Protein AF-A0AAW2Z7L7-F1 (afdb_monomer)

pLDDT: mean 76.47, std 15.71, range [34.69, 92.69]

Structure (mmCIF, N/CA/C/O backbone):
data_AF-A0AAW2Z7L7-F1
#
_entry.id   AF-A0AAW2Z7L7-F1
#
loop_
_atom_site.group_PDB
_atom_site.id
_atom_site.type_symbol
_atom_site.label_atom_id
_atom_site.label_alt_id
_atom_site.label_comp_id
_atom_site.label_asym_id
_atom_site.label_entity_id
_atom_site.label_seq_id
_atom_site.pdbx_PDB_ins_code
_atom_site.Cartn_x
_atom_site.Cartn_y
_atom_site.Cartn_z
_atom_site.occupancy
_atom_site.B_iso_or_equiv
_atom_site.auth_seq_id
_atom_site.auth_comp_id
_atom_site.auth_asym_id
_atom_site.auth_atom_id
_atom_site.pdbx_PDB_model_num
ATOM 1 N N . MET A 1 1 ? -23.955 -43.058 15.378 1.00 46.81 1 MET A N 1
ATOM 2 C CA . MET A 1 1 ? -22.798 -43.193 14.473 1.00 46.81 1 MET A CA 1
ATOM 3 C C . MET A 1 1 ? -22.484 -41.770 14.054 1.00 46.81 1 MET A C 1
ATOM 5 O O . MET A 1 1 ? -23.149 -41.245 13.181 1.00 46.81 1 MET A O 1
ATOM 9 N N . THR A 1 2 ? -21.693 -41.079 14.873 1.00 46.47 2 THR A N 1
ATOM 10 C CA . THR A 1 2 ? -21.458 -39.632 14.771 1.00 46.47 2 THR A CA 1
ATOM 11 C C . THR A 1 2 ? -20.641 -39.342 13.519 1.00 46.47 2 THR A C 1
ATOM 13 O O . THR A 1 2 ? -19.623 -39.995 13.297 1.00 46.47 2 THR A O 1
ATOM 16 N N . ASP A 1 3 ? -21.134 -38.423 12.690 1.00 53.44 3 ASP A N 1
ATOM 17 C CA . ASP A 1 3 ? -20.577 -38.046 11.393 1.00 53.44 3 ASP A CA 1
ATOM 18 C C . ASP A 1 3 ? -19.140 -37.520 11.523 1.00 53.44 3 ASP A C 1
ATOM 20 O O . ASP A 1 3 ? -18.872 -36.343 11.738 1.00 53.44 3 ASP A O 1
ATOM 24 N N . ILE A 1 4 ? -18.176 -38.418 11.338 1.00 58.75 4 ILE A N 1
ATOM 25 C CA . ILE A 1 4 ? -16.741 -38.102 11.314 1.00 58.75 4 ILE A CA 1
ATOM 26 C C . ILE A 1 4 ? -16.430 -37.079 10.202 1.00 58.75 4 ILE A C 1
ATOM 28 O O . ILE A 1 4 ? -15.492 -36.296 10.315 1.00 58.75 4 ILE A O 1
ATOM 32 N N . VAL A 1 5 ? -17.247 -37.027 9.144 1.00 56.47 5 VAL A N 1
ATOM 33 C CA . VAL A 1 5 ? -17.091 -36.079 8.031 1.00 56.47 5 VAL A CA 1
ATOM 34 C C . VAL A 1 5 ? -17.490 -34.650 8.429 1.00 56.47 5 VAL A C 1
ATOM 36 O O . VAL A 1 5 ? -16.850 -33.702 7.970 1.00 56.47 5 VAL A O 1
ATOM 39 N N . SER A 1 6 ? -18.481 -34.463 9.314 1.00 55.81 6 SER A N 1
ATOM 40 C CA . SER A 1 6 ? -18.821 -33.126 9.823 1.00 55.81 6 SER A CA 1
ATOM 41 C C . SER A 1 6 ? -17.763 -32.613 10.801 1.00 55.81 6 SER A C 1
ATOM 43 O O . SER A 1 6 ? -17.367 -31.455 10.700 1.00 55.81 6 SER A O 1
ATOM 45 N N . ASP A 1 7 ? -17.220 -33.485 11.659 1.00 52.88 7 ASP A N 1
ATOM 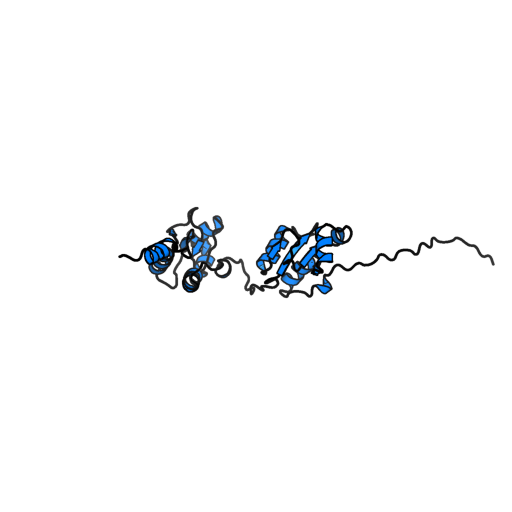46 C CA . ASP A 1 7 ? -16.151 -33.129 12.608 1.00 52.88 7 ASP A CA 1
ATOM 47 C C . ASP A 1 7 ? -14.799 -32.852 11.922 1.00 52.88 7 ASP A C 1
ATOM 49 O O . ASP A 1 7 ? -14.028 -32.006 12.381 1.00 52.88 7 ASP A O 1
ATOM 53 N N . ILE A 1 8 ? -14.496 -33.530 10.808 1.00 54.56 8 ILE A N 1
ATOM 54 C CA . ILE A 1 8 ? -13.285 -33.269 10.013 1.00 54.56 8 ILE A CA 1
ATOM 55 C C . ILE A 1 8 ? -13.410 -31.944 9.253 1.00 54.56 8 ILE A C 1
ATOM 57 O O . ILE A 1 8 ? -12.470 -31.152 9.280 1.00 54.56 8 ILE A O 1
ATOM 61 N N . ASN A 1 9 ? -14.566 -31.637 8.655 1.00 50.06 9 ASN A N 1
ATOM 62 C CA . ASN A 1 9 ? -14.785 -30.323 8.037 1.00 50.06 9 ASN A CA 1
ATOM 63 C C . ASN A 1 9 ? -14.762 -29.189 9.075 1.00 50.06 9 ASN A C 1
ATOM 65 O O . ASN A 1 9 ? -14.229 -28.118 8.798 1.00 50.06 9 ASN A O 1
ATOM 69 N N . GLN A 1 10 ? -15.234 -29.442 10.298 1.00 48.38 10 GLN A N 1
ATOM 70 C CA . GLN A 1 10 ? -15.164 -28.476 11.396 1.00 48.38 10 GLN A CA 1
ATOM 71 C C . GLN A 1 10 ? -13.736 -28.276 11.942 1.00 48.38 10 GLN A C 1
ATOM 73 O O . GLN A 1 10 ? -13.439 -27.211 12.477 1.00 48.38 10 GLN A O 1
ATOM 78 N N . LYS A 1 11 ? -12.830 -29.252 11.764 1.00 47.81 11 LYS A N 1
ATOM 79 C CA . LYS A 1 11 ? -11.400 -29.150 12.127 1.00 47.81 11 LYS A CA 1
ATOM 80 C C . LYS A 1 11 ? -10.483 -28.651 11.004 1.00 47.81 11 LYS A C 1
ATOM 82 O O . LYS A 1 11 ? -9.409 -28.143 11.312 1.00 47.81 11 LYS A O 1
ATOM 87 N N . ILE A 1 12 ? -10.875 -28.780 9.734 1.00 50.12 12 ILE A N 1
ATOM 88 C CA . ILE A 1 12 ? -10.115 -28.252 8.582 1.00 50.12 12 ILE A CA 1
ATOM 89 C C . ILE A 1 12 ? -10.438 -26.769 8.334 1.00 50.12 12 ILE A C 1
ATOM 91 O O . ILE A 1 12 ? -9.595 -26.033 7.826 1.00 50.12 12 ILE A O 1
ATOM 95 N N . CYS A 1 13 ? -11.597 -26.282 8.783 1.00 44.06 13 CYS A N 1
ATOM 96 C CA . CYS A 1 13 ? -11.864 -24.852 8.905 1.00 44.06 13 CYS A CA 1
ATOM 97 C C . CYS A 1 13 ? -11.157 -24.271 10.139 1.00 44.06 13 CYS A C 1
ATOM 99 O O . CYS A 1 13 ? -11.813 -23.833 11.085 1.00 44.06 13 CYS A O 1
ATOM 101 N N . GLN A 1 14 ? -9.821 -24.220 10.129 1.00 48.25 14 GLN A N 1
ATOM 102 C CA . GLN A 1 14 ? -9.145 -23.139 10.844 1.00 48.25 14 GLN A CA 1
ATOM 103 C C . GLN A 1 14 ? -9.733 -21.842 10.278 1.00 48.25 14 GLN A C 1
ATOM 105 O O . GLN A 1 14 ? -9.455 -21.460 9.143 1.00 48.25 14 GLN A O 1
ATOM 110 N N . HIS A 1 15 ? -10.673 -21.261 11.023 1.00 50.72 15 HIS A N 1
ATOM 111 C CA . HIS A 1 15 ? -11.242 -19.950 10.762 1.00 50.72 15 HIS A CA 1
ATOM 112 C C . HIS A 1 15 ? -10.070 -18.970 10.794 1.00 50.72 15 HIS A C 1
ATOM 114 O O . HIS A 1 15 ? -9.700 -18.505 11.868 1.00 50.72 15 HIS A O 1
ATOM 120 N N . PHE A 1 16 ? -9.466 -18.687 9.639 1.00 56.97 16 PHE A N 1
ATOM 121 C CA . PHE A 1 16 ? -8.649 -17.492 9.479 1.00 56.97 16 PHE A CA 1
ATOM 122 C C . PHE A 1 16 ? -9.597 -16.325 9.681 1.00 56.97 16 PHE A C 1
ATOM 124 O O . PHE A 1 16 ? -10.372 -15.968 8.791 1.00 56.97 16 PHE A O 1
ATOM 131 N N . LYS A 1 17 ? -9.627 -15.818 10.909 1.00 73.75 17 LYS A N 1
ATOM 132 C CA . LYS A 1 17 ? -10.435 -14.658 11.215 1.00 73.75 17 LYS A CA 1
ATOM 133 C C . LYS A 1 17 ? -9.752 -13.446 10.592 1.00 73.75 17 LYS A C 1
ATOM 135 O O . LYS A 1 17 ? -8.532 -13.373 10.504 1.00 73.75 17 LYS A O 1
ATOM 140 N N . GLN A 1 18 ? -10.537 -12.495 10.113 1.00 79.56 18 GLN A N 1
ATOM 141 C CA . GLN A 1 18 ? -10.026 -11.371 9.332 1.00 79.56 18 GLN A CA 1
ATOM 142 C C . GLN A 1 18 ? -9.037 -10.481 10.090 1.00 79.56 18 GLN A C 1
ATOM 144 O O . GLN A 1 18 ? -8.325 -9.725 9.442 1.00 79.56 18 GLN A O 1
ATOM 149 N N . PHE A 1 19 ? -8.992 -10.549 11.420 1.00 86.00 19 PHE A N 1
ATOM 150 C CA . PHE A 1 19 ? -8.068 -9.772 12.240 1.00 86.00 19 PHE A CA 1
ATOM 151 C C . PHE A 1 19 ? -7.033 -10.634 12.967 1.00 86.00 19 PHE A C 1
ATOM 153 O O . PHE A 1 19 ? -6.444 -10.167 13.935 1.00 86.00 19 PHE A O 1
ATOM 160 N N . ASP A 1 20 ? -6.791 -11.860 12.498 1.00 82.88 20 ASP A N 1
ATOM 161 C CA . ASP A 1 20 ? -5.699 -12.695 13.007 1.00 82.88 20 ASP A CA 1
ATOM 162 C C . ASP A 1 20 ? -4.363 -11.934 12.872 1.00 82.88 20 ASP A C 1
ATOM 164 O O . ASP A 1 20 ? -4.096 -11.339 11.827 1.00 82.88 20 ASP A O 1
ATOM 168 N N . ASP A 1 21 ? -3.574 -11.882 13.948 1.00 85.00 21 ASP A N 1
ATOM 169 C CA . ASP A 1 21 ? -2.356 -11.061 14.116 1.00 85.00 21 ASP A CA 1
ATOM 170 C C . ASP A 1 21 ? -2.542 -9.527 14.175 1.00 85.00 21 ASP A C 1
ATOM 172 O O . ASP A 1 21 ? -1.561 -8.781 14.267 1.00 85.00 21 ASP A O 1
ATOM 176 N N . PHE A 1 22 ? -3.774 -9.007 14.178 1.00 87.88 22 PHE A N 1
ATOM 177 C CA . PHE A 1 22 ? -4.003 -7.570 14.347 1.00 87.88 22 PHE A CA 1
ATOM 178 C C . PHE A 1 22 ? -4.222 -7.206 15.814 1.00 87.88 22 PHE A C 1
ATOM 180 O O . PHE A 1 22 ? -5.214 -7.580 16.434 1.00 87.88 22 PHE A O 1
ATOM 187 N N . VAL A 1 23 ? -3.346 -6.353 16.336 1.00 92.12 23 VAL A N 1
ATOM 188 C CA . VAL A 1 23 ? -3.535 -5.686 17.629 1.00 92.12 23 VAL A CA 1
ATOM 189 C C . VAL A 1 23 ? -3.953 -4.238 17.389 1.00 92.12 23 VAL A C 1
ATOM 191 O O . VAL A 1 23 ? -3.165 -3.436 16.871 1.00 92.12 23 VAL A O 1
ATOM 194 N N . PHE A 1 24 ? -5.178 -3.892 17.773 1.00 92.44 24 PHE A N 1
ATOM 195 C CA . PHE A 1 24 ? -5.743 -2.557 17.612 1.00 92.44 24 PHE A CA 1
ATOM 196 C C . PHE A 1 24 ? -5.719 -1.778 18.918 1.00 92.44 24 PHE A C 1
ATOM 198 O O . PHE A 1 24 ? -6.119 -2.263 19.974 1.00 92.44 24 PHE A O 1
ATOM 205 N N . CYS A 1 25 ? -5.354 -0.506 18.836 1.00 91.06 25 CYS A N 1
ATOM 206 C CA . CYS A 1 25 ? -5.610 0.456 19.899 1.00 91.06 25 CYS A CA 1
ATOM 207 C C . CYS A 1 25 ? -6.672 1.446 19.429 1.00 91.06 25 CYS A C 1
ATOM 209 O O . CYS A 1 25 ? -6.660 1.871 18.280 1.00 91.06 25 CYS A O 1
ATOM 211 N N . ILE A 1 26 ? -7.596 1.825 20.310 1.00 89.88 26 ILE A N 1
ATOM 212 C CA . ILE A 1 26 ? -8.664 2.779 19.976 1.00 89.88 26 ILE A CA 1
ATOM 213 C C . ILE A 1 26 ? -8.418 4.112 20.685 1.00 89.88 26 ILE A C 1
ATOM 215 O O . ILE A 1 26 ? -8.187 4.151 21.909 1.00 89.88 26 ILE A O 1
ATOM 219 N N . SER A 1 27 ? -8.564 5.203 19.943 1.00 85.12 27 SER A N 1
ATOM 220 C CA . SER A 1 27 ? -8.475 6.583 20.405 1.00 85.12 27 SER A CA 1
ATOM 221 C C . SER A 1 27 ? -9.710 7.393 19.996 1.00 85.12 27 SER A C 1
ATOM 223 O O . SER A 1 27 ? -10.300 7.143 18.949 1.00 85.12 27 SER A O 1
ATOM 225 N N . GLY A 1 28 ? -10.088 8.352 20.840 1.00 76.44 28 GLY A N 1
ATOM 226 C CA . GLY A 1 28 ? -11.173 9.294 20.571 1.00 76.44 28 GLY A CA 1
ATOM 227 C C . GLY A 1 28 ? -12.591 8.800 20.802 1.00 76.44 28 GLY A C 1
ATOM 228 O O . GLY A 1 28 ? -12.831 7.729 21.372 1.00 76.44 28 GLY A O 1
ATOM 229 N N . THR A 1 29 ? -13.525 9.652 20.382 1.00 74.94 29 THR A N 1
ATOM 230 C CA . THR A 1 29 ? -14.968 9.400 20.430 1.00 74.94 29 THR A CA 1
ATOM 231 C C . THR A 1 29 ? -15.400 8.853 19.077 1.00 74.94 29 THR A C 1
ATOM 233 O O . THR A 1 29 ? -15.522 9.597 18.109 1.00 74.94 29 THR A O 1
ATOM 236 N N . LEU A 1 30 ? -15.560 7.535 19.010 1.00 72.56 30 LEU A N 1
ATOM 237 C CA . LEU A 1 30 ? -16.047 6.826 17.828 1.00 72.56 30 LEU A CA 1
ATOM 238 C C . LEU A 1 30 ? -17.562 7.009 17.647 1.00 72.56 30 LEU A C 1
ATOM 240 O O . LEU A 1 30 ? -18.256 7.376 18.600 1.00 72.56 30 LEU A O 1
ATOM 244 N N . SER A 1 31 ? -18.085 6.719 16.449 1.00 71.94 31 SER A N 1
ATOM 245 C CA . SER A 1 31 ? -19.536 6.789 16.191 1.00 71.94 31 SER A CA 1
ATOM 246 C C . SER A 1 31 ? -20.297 5.698 16.945 1.00 71.94 31 SER A C 1
ATOM 248 O O . SER A 1 31 ? -21.487 5.832 17.233 1.00 71.94 31 SER A O 1
ATOM 250 N N . VAL A 1 32 ? -19.599 4.610 17.270 1.00 77.31 32 VAL A N 1
ATOM 251 C CA . VAL A 1 32 ? -20.113 3.457 18.003 1.00 77.31 32 VAL A CA 1
ATOM 252 C C . VAL A 1 32 ? -19.493 3.416 19.402 1.00 77.31 32 VAL A C 1
ATOM 254 O O . VAL A 1 32 ? -18.362 3.858 19.623 1.00 77.31 32 VAL A O 1
ATOM 257 N N . VAL A 1 33 ? -20.223 2.868 20.380 1.00 83.94 33 VAL A N 1
ATOM 258 C CA . VAL A 1 33 ? -19.697 2.690 21.738 1.00 83.94 33 VAL A CA 1
ATOM 259 C C . VAL A 1 33 ? -18.419 1.860 21.662 1.00 83.94 33 VAL A C 1
ATOM 261 O O . VAL A 1 33 ? -18.429 0.752 21.132 1.00 83.94 33 VAL A O 1
ATOM 264 N N . ARG A 1 34 ? -17.329 2.367 22.253 1.00 84.81 34 ARG A N 1
ATOM 265 C CA . ARG A 1 34 ? -16.003 1.721 22.252 1.00 84.81 34 ARG A CA 1
ATOM 266 C C . ARG A 1 34 ? -16.072 0.216 22.519 1.00 84.81 34 ARG A C 1
ATOM 268 O O . ARG A 1 34 ? -15.387 -0.547 21.855 1.00 84.81 34 ARG A O 1
ATOM 275 N N . ARG A 1 35 ? -16.908 -0.193 23.477 1.00 86.50 35 ARG A N 1
ATOM 276 C CA . ARG A 1 35 ? -17.108 -1.598 23.845 1.00 86.50 35 ARG A CA 1
ATOM 277 C C . ARG A 1 35 ? -17.550 -2.463 22.663 1.00 86.50 35 ARG A C 1
ATOM 279 O O . ARG A 1 35 ? -16.966 -3.508 22.459 1.00 86.50 35 ARG A O 1
ATOM 286 N N . GLN A 1 36 ? -18.487 -1.991 21.846 1.00 87.44 36 GLN A N 1
ATOM 287 C CA . GLN A 1 36 ? -18.972 -2.742 20.687 1.00 87.44 36 GLN A CA 1
ATOM 288 C C . GLN A 1 36 ? -17.877 -2.925 19.630 1.00 87.44 36 GLN A C 1
ATOM 290 O O . GLN A 1 36 ? -17.799 -3.976 19.014 1.00 87.44 36 GLN A O 1
ATOM 295 N N . ILE A 1 37 ? -17.008 -1.928 19.430 1.00 87.75 37 ILE A N 1
ATOM 296 C CA . ILE A 1 37 ? -15.865 -2.064 18.514 1.00 87.75 37 ILE A CA 1
ATOM 297 C C . ILE A 1 37 ? -14.847 -3.073 19.054 1.00 87.75 37 ILE A C 1
ATOM 299 O O . ILE A 1 37 ? -14.322 -3.866 18.282 1.00 87.75 37 ILE A O 1
ATOM 303 N N . VAL A 1 38 ? -14.587 -3.063 20.364 1.00 90.62 38 VAL A N 1
ATOM 304 C CA . VAL A 1 38 ? -13.720 -4.063 21.009 1.00 90.62 38 VAL A CA 1
ATOM 305 C C . VAL A 1 38 ? -14.296 -5.465 20.835 1.00 90.62 38 VAL A C 1
ATOM 307 O O . VAL A 1 38 ? -13.582 -6.337 20.353 1.00 90.62 38 VAL A O 1
ATOM 310 N N . ASP A 1 39 ? -15.587 -5.644 21.123 1.00 90.50 39 ASP A N 1
ATOM 311 C CA . ASP A 1 39 ? -16.276 -6.926 20.954 1.00 90.50 39 ASP A CA 1
ATOM 312 C C . ASP A 1 39 ? -16.157 -7.409 19.491 1.00 90.50 39 ASP A C 1
ATOM 314 O O . ASP A 1 39 ? -15.758 -8.542 19.240 1.00 90.50 39 ASP A O 1
ATOM 318 N N . LEU A 1 40 ? -16.378 -6.524 18.507 1.00 89.38 40 LEU A N 1
ATOM 319 C CA . LEU A 1 40 ? -16.216 -6.844 17.083 1.00 89.38 40 LEU A CA 1
ATOM 320 C C . LEU A 1 40 ? -14.777 -7.223 16.703 1.00 89.38 40 LEU A C 1
ATOM 322 O O . LEU A 1 40 ? -14.582 -8.078 15.843 1.00 89.38 40 LEU A O 1
ATOM 326 N N . ILE A 1 41 ? -13.764 -6.590 17.288 1.00 90.56 41 ILE A N 1
ATOM 327 C CA . ILE A 1 41 ? -12.358 -6.915 17.015 1.00 90.56 41 ILE A CA 1
ATOM 328 C C . ILE A 1 41 ? -12.034 -8.315 17.549 1.00 90.56 41 ILE A C 1
ATOM 330 O O . ILE A 1 41 ? -11.536 -9.152 16.795 1.00 90.56 41 ILE A O 1
ATOM 334 N N . GLU A 1 42 ? -12.382 -8.584 18.808 1.00 90.50 42 GLU A N 1
ATOM 335 C CA . GLU A 1 42 ? -12.088 -9.847 19.497 1.00 90.50 42 GLU A CA 1
ATOM 336 C C . GLU A 1 42 ? -12.872 -11.030 18.902 1.00 90.50 42 GLU A C 1
ATOM 338 O O . GLU A 1 42 ? -12.315 -12.105 18.651 1.00 90.50 42 GLU A O 1
ATOM 343 N N . GLU A 1 43 ? -14.153 -10.834 18.567 1.00 88.12 43 GLU A N 1
ATOM 344 C CA . GLU A 1 43 ? -14.974 -11.841 17.879 1.00 88.12 43 GLU A CA 1
ATOM 345 C C . GLU A 1 43 ? -14.357 -12.260 16.539 1.00 88.12 43 GLU A C 1
ATOM 347 O O . GLU A 1 43 ? -14.414 -13.436 16.160 1.00 88.12 43 GLU A O 1
ATOM 352 N N . ASN A 1 44 ? -13.692 -11.320 15.866 1.00 87.19 44 ASN A N 1
ATOM 353 C CA . ASN A 1 44 ? -13.061 -11.499 14.564 1.00 87.19 44 ASN A CA 1
ATOM 354 C C . ASN A 1 44 ? -11.535 -11.696 14.646 1.00 87.19 44 ASN A C 1
ATOM 356 O O . ASN A 1 44 ? -10.846 -11.554 13.636 1.00 87.19 44 ASN A O 1
ATOM 360 N N . GLY A 1 45 ? -11.030 -12.108 15.816 1.00 86.75 45 GLY A N 1
ATOM 361 C CA . GLY A 1 45 ? -9.678 -12.651 16.004 1.00 86.75 45 GLY A CA 1
ATOM 362 C C . GLY A 1 45 ? -8.580 -11.631 16.272 1.00 86.75 45 GLY A C 1
ATOM 363 O O . GLY A 1 45 ? -7.436 -12.033 16.433 1.00 86.75 45 GLY A O 1
ATOM 364 N N . GLY A 1 46 ? -8.917 -10.346 16.339 1.00 89.94 46 GLY A N 1
ATOM 365 C CA . GLY A 1 46 ? -7.964 -9.304 16.692 1.00 89.94 46 GLY A CA 1
ATOM 366 C C . GLY A 1 46 ? -7.854 -9.121 18.200 1.00 89.94 46 GLY A C 1
ATOM 367 O O . GLY A 1 46 ? -8.755 -9.472 18.961 1.00 89.94 46 GLY A O 1
ATOM 368 N N . GLU A 1 47 ? -6.765 -8.504 18.633 1.00 91.69 47 GLU A N 1
ATOM 369 C CA . GLU A 1 47 ? -6.553 -8.130 20.026 1.00 91.69 47 GLU A CA 1
ATOM 370 C C . GLU A 1 47 ? -6.787 -6.634 20.228 1.00 91.69 47 GLU A C 1
ATOM 372 O O . GLU A 1 47 ? -6.432 -5.800 19.390 1.00 91.69 47 GLU A O 1
ATOM 377 N N . PHE A 1 48 ? -7.347 -6.271 21.378 1.00 92.69 48 PHE A N 1
ATOM 378 C CA . PHE A 1 48 ? -7.525 -4.880 21.761 1.00 92.69 48 PHE A CA 1
ATOM 379 C C . PHE A 1 48 ? -6.511 -4.452 22.828 1.00 92.69 48 PHE A C 1
ATOM 381 O O . PHE A 1 48 ? -6.458 -4.983 23.936 1.00 92.69 48 PHE A O 1
ATOM 388 N N . ALA A 1 49 ? -5.754 -3.401 22.519 1.00 90.75 49 ALA A N 1
ATOM 389 C CA . ALA A 1 49 ? -4.843 -2.744 23.440 1.00 90.75 49 ALA A CA 1
ATOM 390 C C . ALA A 1 49 ? -5.434 -1.429 23.972 1.00 90.75 49 ALA A C 1
ATOM 392 O O . ALA A 1 49 ? -5.958 -0.577 23.244 1.00 90.75 49 ALA A O 1
ATOM 393 N N . THR A 1 50 ? -5.300 -1.211 25.279 1.00 87.19 50 THR A N 1
ATOM 394 C CA . THR A 1 50 ? -5.751 0.025 25.940 1.00 87.19 50 THR A CA 1
ATOM 395 C C . THR A 1 50 ? -4.810 1.206 25.685 1.00 87.19 50 THR A C 1
ATOM 397 O O . THR A 1 50 ? -5.265 2.358 25.639 1.00 87.19 50 THR A O 1
ATOM 400 N N . SER A 1 51 ? -3.524 0.924 25.474 1.00 85.94 51 SER A N 1
ATOM 401 C CA . SER A 1 51 ? -2.444 1.880 25.224 1.00 85.94 51 SER A CA 1
ATOM 402 C C . SER A 1 51 ? -1.598 1.462 24.025 1.00 85.94 51 SER A C 1
ATOM 404 O O . SER A 1 51 ? -1.481 0.275 23.736 1.00 85.94 51 SER A O 1
ATOM 406 N N . ILE A 1 52 ? -0.956 2.435 23.375 1.00 86.25 52 ILE A N 1
ATOM 407 C CA . ILE A 1 52 ? 0.038 2.162 22.334 1.00 86.25 52 ILE A CA 1
ATOM 408 C C . ILE A 1 52 ? 1.256 1.489 22.975 1.00 86.25 52 ILE A C 1
ATOM 410 O O . ILE A 1 52 ? 1.884 2.044 23.875 1.00 86.25 52 ILE A O 1
ATOM 414 N N . ASN A 1 53 ? 1.560 0.275 22.532 1.00 87.12 53 ASN A N 1
ATOM 415 C CA . ASN A 1 53 ? 2.748 -0.485 22.900 1.00 87.12 53 ASN A CA 1
ATOM 416 C C . ASN A 1 53 ? 3.369 -1.067 21.615 1.00 87.12 53 ASN A C 1
ATOM 418 O O . ASN A 1 53 ? 2.786 -0.956 20.540 1.00 87.12 53 ASN A O 1
ATOM 422 N N . LYS A 1 54 ? 4.523 -1.732 21.728 1.00 84.44 54 LYS A N 1
ATOM 423 C CA . LYS A 1 54 ? 5.223 -2.313 20.569 1.00 84.44 54 LYS A CA 1
ATOM 424 C C . LYS A 1 54 ? 4.476 -3.460 19.878 1.00 84.44 54 LYS A C 1
ATOM 426 O O . LYS A 1 54 ? 4.885 -3.846 18.792 1.00 84.44 54 LYS A O 1
ATOM 431 N N . SER A 1 55 ? 3.454 -4.041 20.513 1.00 86.50 55 SER A N 1
ATOM 432 C CA . SER A 1 55 ? 2.624 -5.071 19.885 1.00 86.50 55 SER A CA 1
ATOM 433 C C . SER A 1 55 ? 1.436 -4.47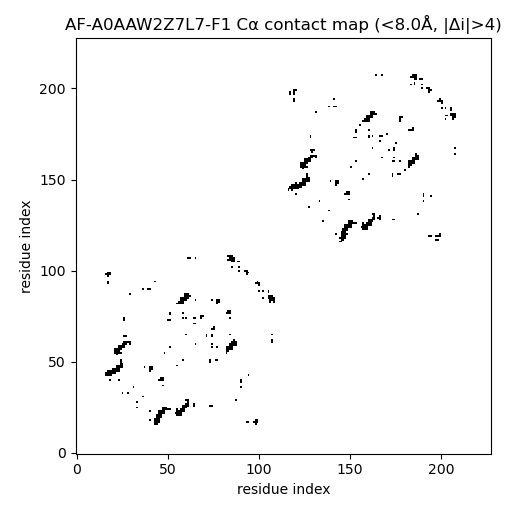5 19.136 1.00 86.50 55 SER A C 1
ATOM 435 O O . SER A 1 55 ? 0.846 -5.180 18.331 1.00 86.50 55 SER A O 1
ATOM 437 N N . VAL A 1 56 ? 1.091 -3.197 19.356 1.00 90.81 56 VAL A N 1
ATOM 438 C CA . VAL A 1 56 ? 0.025 -2.525 18.606 1.00 90.81 56 VAL A CA 1
ATOM 439 C C . VAL A 1 56 ? 0.433 -2.398 17.148 1.00 90.81 56 VAL A C 1
ATOM 441 O O . VAL A 1 56 ? 1.408 -1.740 16.801 1.00 90.81 56 VAL A O 1
ATOM 444 N N . THR A 1 57 ? -0.389 -2.991 16.295 1.00 87.88 57 THR A N 1
ATOM 445 C CA . THR A 1 57 ? -0.214 -2.965 14.843 1.00 87.88 57 THR A CA 1
ATOM 446 C C . THR A 1 57 ? -0.918 -1.769 14.206 1.00 87.88 57 THR A C 1
ATOM 448 O O . THR A 1 57 ? -0.428 -1.225 13.223 1.00 87.88 57 THR A O 1
ATOM 451 N N . HIS A 1 58 ? -2.059 -1.336 14.761 1.00 89.19 58 HIS A N 1
ATOM 452 C CA . HIS A 1 58 ? -2.907 -0.299 14.167 1.00 89.19 58 HIS A CA 1
ATOM 453 C C . HIS A 1 58 ? -3.595 0.553 15.243 1.00 89.19 58 HIS A C 1
ATOM 455 O O . HIS A 1 58 ? -4.049 0.041 16.269 1.00 89.19 58 HIS A O 1
ATOM 461 N N . LEU A 1 59 ? -3.732 1.858 14.992 1.00 90.25 59 LEU A N 1
ATOM 462 C CA . LEU A 1 59 ? -4.518 2.767 15.830 1.00 90.25 59 LEU A CA 1
ATOM 463 C C . LEU A 1 59 ? -5.818 3.146 15.117 1.00 90.25 59 LEU A C 1
ATOM 465 O O . LEU A 1 59 ? -5.789 3.815 14.091 1.00 90.25 59 LEU A O 1
ATOM 469 N N . ILE A 1 60 ? -6.961 2.796 15.698 1.00 90.56 60 ILE A N 1
ATOM 470 C CA . ILE A 1 60 ? -8.274 3.281 15.273 1.00 90.56 60 ILE A CA 1
ATOM 471 C C . ILE A 1 60 ? -8.517 4.631 15.945 1.00 90.56 60 ILE A C 1
ATOM 473 O O . ILE A 1 60 ? -8.507 4.732 17.173 1.00 90.56 60 ILE A O 1
ATOM 477 N N . THR A 1 61 ? -8.723 5.677 15.157 1.00 88.62 61 THR A N 1
ATOM 478 C CA . THR A 1 61 ? -8.976 7.035 15.652 1.00 88.62 61 THR A CA 1
ATOM 479 C C . THR A 1 61 ? -9.924 7.775 14.712 1.00 88.62 61 THR A C 1
ATOM 481 O O . THR A 1 61 ? -10.260 7.282 13.639 1.00 88.62 61 THR A O 1
ATOM 484 N N . THR A 1 62 ? -10.391 8.956 15.108 1.00 85.88 62 THR A N 1
ATOM 485 C CA . THR A 1 62 ? -11.123 9.869 14.219 1.00 85.88 62 THR A CA 1
ATOM 486 C C . THR A 1 62 ? -10.179 10.923 13.645 1.00 85.88 62 THR A C 1
ATOM 488 O O . THR A 1 62 ? -9.072 11.133 14.150 1.00 85.88 62 THR A O 1
ATOM 491 N N . LYS A 1 63 ? -10.616 11.597 12.573 1.00 81.75 63 LYS A N 1
ATOM 492 C CA . LYS A 1 63 ? -9.865 12.712 11.972 1.00 81.75 63 LYS A CA 1
ATOM 493 C C . LYS A 1 63 ? -9.670 13.861 12.959 1.00 81.75 63 LYS A C 1
ATOM 495 O O . LYS A 1 63 ? -8.573 14.388 13.050 1.00 81.75 63 LYS A O 1
ATOM 50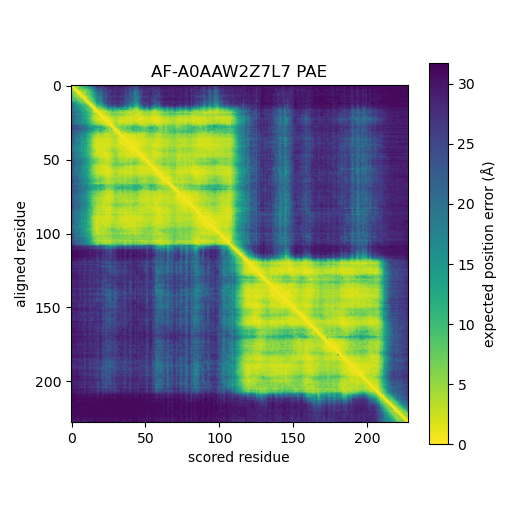0 N N . GLU A 1 64 ? -10.696 14.174 13.744 1.00 80.50 64 GLU A N 1
ATOM 501 C CA . GLU A 1 64 ? -10.670 15.247 14.746 1.00 80.50 64 GLU A CA 1
ATOM 502 C C . GLU A 1 64 ? -9.608 15.001 15.828 1.00 80.50 64 GLU A C 1
ATOM 504 O O . GLU A 1 64 ? -8.820 15.889 16.167 1.00 80.50 64 GLU A O 1
ATOM 509 N N . ASP A 1 65 ? -9.536 13.766 16.328 1.00 81.75 65 ASP A N 1
ATOM 510 C CA . ASP A 1 65 ? -8.542 13.360 17.320 1.00 81.75 65 ASP A CA 1
ATOM 511 C C . ASP A 1 65 ? -7.133 13.292 16.737 1.00 81.75 65 ASP A C 1
ATOM 513 O O . ASP A 1 65 ? -6.157 13.576 17.436 1.00 81.75 65 ASP A O 1
ATOM 517 N N . PHE A 1 66 ? -7.024 12.931 15.456 1.00 81.31 66 PHE A N 1
ATOM 518 C CA . PHE A 1 66 ? -5.753 12.923 14.749 1.00 81.31 66 PHE A CA 1
ATOM 519 C C . PHE A 1 66 ? -5.214 14.343 14.522 1.00 81.31 66 PHE A C 1
ATOM 521 O O . PHE A 1 66 ? -4.043 14.612 14.782 1.00 81.31 66 PHE A O 1
ATOM 528 N N . GLU A 1 67 ? -6.070 15.272 14.094 1.00 78.88 67 GLU A N 1
ATOM 529 C CA . GLU A 1 67 ? -5.738 16.697 13.966 1.00 78.88 67 GLU A CA 1
ATOM 530 C C . GLU A 1 67 ? -5.363 17.302 15.327 1.00 78.88 67 GLU A C 1
ATOM 532 O O . GLU A 1 67 ? -4.429 18.094 15.428 1.00 78.88 67 GLU A O 1
ATOM 537 N N . SER A 1 68 ? -6.009 16.835 16.398 1.00 76.50 68 SER A N 1
ATOM 538 C CA . SER A 1 68 ? -5.679 17.171 17.787 1.00 76.50 68 SER A CA 1
ATOM 539 C C . SER A 1 68 ? -4.549 16.311 18.380 1.00 76.50 68 SER A C 1
ATOM 541 O O . SER A 1 68 ? -4.497 16.116 19.600 1.00 76.50 68 SER A O 1
ATOM 543 N N . SER A 1 69 ? -3.622 15.811 17.552 1.00 74.12 69 SER A N 1
ATOM 544 C CA . SER A 1 69 ? -2.495 14.959 17.977 1.00 74.12 69 SER A CA 1
ATOM 545 C C . SER A 1 69 ? -1.652 15.556 19.110 1.00 74.12 69 SER A C 1
ATOM 547 O O . SER A 1 69 ? -1.161 14.817 19.961 1.00 74.12 69 SER A O 1
ATOM 549 N N . GLU A 1 70 ? -1.537 16.884 19.196 1.00 71.44 70 GLU A N 1
ATOM 550 C CA . GLU A 1 70 ? -0.821 17.564 20.287 1.00 71.44 70 GLU A CA 1
ATOM 551 C C . GLU A 1 70 ? -1.454 17.325 21.666 1.00 71.44 70 GLU A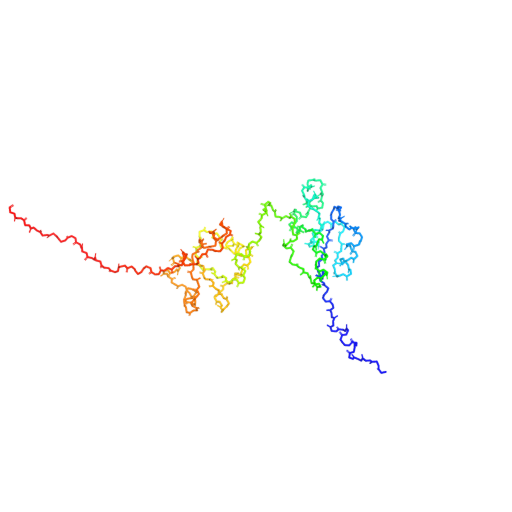 C 1
ATOM 553 O O . GLU A 1 70 ? -0.760 17.309 22.683 1.00 71.44 70 GLU A O 1
ATOM 558 N N . LYS A 1 71 ? -2.776 17.122 21.707 1.00 76.75 71 LYS A N 1
ATOM 559 C CA . LYS A 1 71 ? -3.545 16.861 22.933 1.00 76.75 71 LYS A CA 1
ATOM 560 C C . LYS A 1 71 ? -3.777 15.372 23.156 1.00 76.75 71 LYS A C 1
ATOM 562 O O . LYS A 1 71 ? -3.954 14.942 24.296 1.00 76.75 71 LYS A O 1
ATOM 567 N N . ASN A 1 72 ? -3.778 14.580 22.085 1.00 82.25 72 ASN A N 1
ATOM 568 C CA . ASN A 1 72 ? -4.021 13.151 22.160 1.00 82.25 72 ASN A CA 1
ATOM 569 C C . ASN A 1 72 ? -2.711 12.356 22.182 1.00 82.25 72 ASN A C 1
ATOM 571 O O . ASN A 1 72 ? -2.130 12.020 21.149 1.00 82.25 72 ASN A O 1
ATOM 575 N N . ARG A 1 73 ? -2.294 11.973 23.393 1.00 84.94 73 ARG A N 1
ATOM 576 C CA . ARG A 1 73 ? -1.085 11.172 23.616 1.00 84.94 73 ARG A CA 1
ATOM 577 C C . ARG A 1 73 ? -1.061 9.874 22.801 1.00 84.94 73 ARG A C 1
ATOM 579 O O . ARG A 1 73 ? -0.008 9.525 22.296 1.00 84.94 73 ARG A O 1
ATOM 586 N N . LYS A 1 74 ? -2.196 9.188 22.608 1.00 86.50 74 LYS A N 1
ATOM 587 C CA . LYS A 1 74 ? -2.232 7.929 21.837 1.00 86.50 74 LYS A CA 1
ATOM 588 C C . LYS A 1 74 ? -1.933 8.154 20.362 1.00 86.50 74 LYS A C 1
ATOM 590 O O . LYS A 1 74 ? -1.229 7.358 19.756 1.00 86.50 74 LYS A O 1
ATOM 595 N N . VAL A 1 75 ? -2.463 9.235 19.795 1.00 85.38 75 VAL A N 1
ATOM 596 C CA . VAL A 1 75 ? -2.182 9.612 18.406 1.00 85.38 75 VAL A CA 1
ATOM 597 C C . VAL A 1 75 ? -0.713 9.990 18.265 1.00 85.38 75 VAL A C 1
ATOM 599 O O . VAL A 1 75 ? -0.054 9.517 17.347 1.00 85.38 75 VAL A O 1
ATOM 602 N N . LYS A 1 76 ? -0.184 10.792 19.194 1.00 85.00 76 LYS A N 1
ATOM 603 C CA . LYS A 1 76 ? 1.231 11.164 19.205 1.00 85.00 76 LYS A CA 1
ATOM 604 C C . LYS A 1 76 ? 2.149 9.941 19.295 1.00 85.00 76 LYS A C 1
ATOM 606 O O . LYS A 1 76 ? 3.048 9.815 18.471 1.00 85.00 76 LYS A O 1
ATOM 611 N N . ASP A 1 77 ? 1.885 9.036 20.237 1.00 86.06 77 ASP A N 1
ATOM 612 C CA . ASP A 1 77 ? 2.666 7.811 20.435 1.00 86.06 77 ASP A CA 1
ATOM 613 C C . ASP A 1 77 ? 2.599 6.903 19.191 1.00 86.06 77 ASP A C 1
ATOM 615 O O . ASP A 1 77 ? 3.600 6.302 18.812 1.00 86.06 77 ASP A O 1
ATOM 619 N N . ALA A 1 78 ? 1.441 6.826 18.522 1.00 85.81 78 ALA A N 1
ATOM 620 C CA . ALA A 1 78 ? 1.297 6.084 17.271 1.00 85.81 78 ALA A CA 1
ATOM 621 C C . ALA A 1 78 ? 2.088 6.721 16.120 1.00 85.81 78 ALA A C 1
ATOM 623 O O . ALA A 1 78 ? 2.735 6.003 15.370 1.00 85.81 78 ALA A O 1
ATOM 624 N N . ILE A 1 79 ? 2.084 8.054 16.001 1.00 82.75 79 ILE A N 1
ATOM 625 C CA . ILE A 1 79 ? 2.887 8.772 14.999 1.00 82.75 79 ILE A CA 1
ATOM 626 C C . ILE A 1 79 ? 4.385 8.554 15.248 1.00 82.75 79 ILE A C 1
ATOM 628 O O . ILE A 1 79 ? 5.122 8.300 14.302 1.00 82.75 79 ILE A O 1
ATOM 632 N N . GLU A 1 80 ? 4.830 8.632 16.504 1.00 82.56 80 GLU A N 1
ATOM 633 C CA . GLU A 1 80 ? 6.233 8.432 16.889 1.00 82.56 80 GLU A CA 1
ATOM 634 C C . GLU A 1 80 ? 6.713 6.995 16.635 1.00 82.56 80 GLU A C 1
ATOM 636 O O . GLU A 1 80 ? 7.869 6.786 16.279 1.00 82.56 80 GLU A O 1
ATOM 641 N N . GLN A 1 81 ? 5.821 6.011 16.774 1.00 81.06 81 GLN A N 1
ATOM 642 C CA . GLN A 1 81 ? 6.096 4.599 16.483 1.00 81.06 81 GLN A CA 1
ATOM 643 C C . GLN A 1 81 ? 5.770 4.201 15.034 1.00 81.06 81 GLN A C 1
ATOM 645 O O . GLN A 1 81 ? 5.800 3.016 14.715 1.00 81.06 81 GLN A O 1
ATOM 650 N N . GLU A 1 82 ? 5.433 5.168 14.173 1.00 80.38 82 GLU A N 1
ATOM 651 C CA . GLU A 1 82 ? 5.040 4.955 12.771 1.00 80.38 82 GLU A CA 1
ATOM 652 C C . GLU A 1 82 ? 3.860 3.976 12.584 1.00 80.38 82 GLU A C 1
ATOM 654 O O . GLU A 1 82 ? 3.660 3.392 11.517 1.00 80.38 82 GLU A O 1
ATOM 659 N N . ILE A 1 83 ? 3.021 3.834 13.612 1.00 84.44 83 ILE A N 1
ATOM 660 C CA . ILE A 1 83 ? 1.840 2.974 13.602 1.00 84.44 83 ILE A CA 1
ATOM 661 C C . ILE A 1 83 ? 0.751 3.618 12.725 1.00 84.44 83 ILE A C 1
ATOM 663 O O . ILE A 1 83 ? 0.414 4.796 12.903 1.00 84.44 83 ILE A O 1
ATOM 667 N N . PRO A 1 84 ? 0.134 2.871 11.792 1.00 84.69 84 PRO A N 1
ATOM 668 C CA . PRO A 1 84 ? -0.951 3.382 10.964 1.00 84.69 84 PRO A CA 1
ATOM 669 C C . PRO A 1 84 ? -2.171 3.832 11.786 1.00 84.69 84 PRO A C 1
ATOM 671 O O . PRO A 1 84 ? -2.817 3.029 12.462 1.00 84.69 84 PRO A O 1
ATOM 674 N N . CYS A 1 85 ? -2.536 5.111 11.660 1.00 87.44 85 CYS A N 1
ATOM 675 C CA . CYS A 1 85 ? -3.795 5.657 12.172 1.00 87.44 85 CYS A CA 1
ATOM 676 C C . CYS A 1 85 ? -4.909 5.470 11.136 1.00 87.44 85 CYS A C 1
ATOM 678 O O . CYS A 1 85 ? -4.811 6.037 10.046 1.00 87.44 85 CYS A O 1
ATOM 680 N N . ILE A 1 86 ? -5.956 4.719 11.470 1.00 89.62 86 ILE A N 1
ATOM 681 C CA . ILE A 1 86 ? -7.072 4.350 10.590 1.00 89.62 86 ILE A CA 1
ATOM 682 C C . ILE A 1 86 ? -8.436 4.753 11.174 1.00 89.62 86 ILE A C 1
ATOM 684 O O . ILE A 1 86 ? -8.572 4.907 12.385 1.00 89.62 86 ILE A O 1
ATOM 688 N N . VAL A 1 87 ? -9.449 4.922 10.317 1.00 89.19 87 VAL A N 1
ATOM 689 C CA . VAL A 1 87 ? -10.848 5.167 10.723 1.00 89.19 87 VAL A CA 1
ATOM 690 C C . VAL A 1 87 ? -11.584 3.872 11.090 1.00 89.19 87 VAL A C 1
ATOM 692 O O . VAL A 1 87 ? -11.231 2.790 10.621 1.00 89.19 87 VAL A O 1
ATOM 695 N N . GLU A 1 88 ? -12.651 3.990 11.885 1.00 87.88 88 GLU A N 1
ATOM 696 C CA . GLU A 1 88 ? -13.489 2.860 12.328 1.00 87.88 88 GLU A CA 1
ATOM 697 C C . GLU A 1 88 ? -14.152 2.078 11.182 1.00 87.88 88 GLU A C 1
ATOM 699 O O . GLU A 1 88 ? -14.362 0.871 11.312 1.00 87.88 88 GLU A O 1
ATOM 704 N N . ASP A 1 89 ? -14.402 2.726 10.036 1.00 87.25 89 ASP A N 1
ATOM 705 C CA . ASP A 1 89 ? -14.982 2.091 8.843 1.00 87.25 89 ASP A CA 1
ATOM 706 C C . ASP A 1 89 ? -14.180 0.867 8.388 1.00 87.25 89 ASP A C 1
ATOM 708 O O . ASP A 1 89 ? -14.744 -0.070 7.829 1.00 87.25 89 ASP A O 1
ATOM 712 N N . PHE A 1 90 ? -12.872 0.839 8.668 1.00 88.62 90 PHE A N 1
ATOM 713 C CA . PHE A 1 90 ? -12.023 -0.312 8.384 1.00 88.62 90 PHE A CA 1
ATOM 714 C C . PHE A 1 90 ? -12.545 -1.592 9.041 1.00 88.62 90 PHE A C 1
ATOM 716 O O . PHE A 1 90 ? -12.562 -2.644 8.403 1.00 88.62 90 PHE A O 1
ATOM 723 N N . ILE A 1 91 ? -12.979 -1.504 10.301 1.00 88.75 91 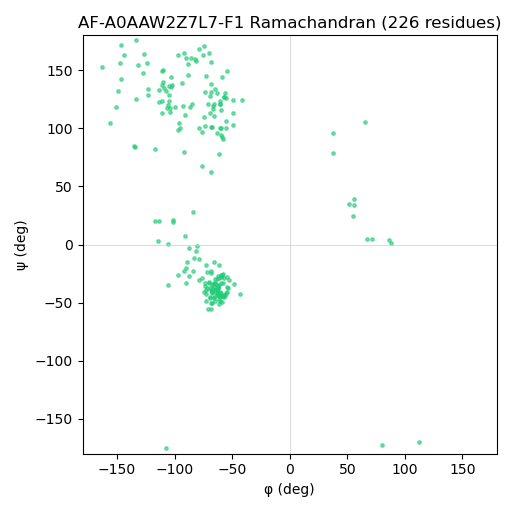ILE A N 1
ATOM 724 C CA . ILE A 1 91 ? -13.463 -2.655 11.064 1.00 88.75 91 ILE A CA 1
ATOM 725 C C . ILE A 1 91 ? -14.780 -3.140 10.471 1.00 88.75 91 ILE A C 1
ATOM 727 O O . ILE A 1 91 ? -14.910 -4.314 10.126 1.00 88.75 91 ILE A O 1
ATOM 731 N N . HIS A 1 92 ? -15.729 -2.228 10.270 1.00 87.44 92 HIS A N 1
ATOM 732 C CA . HIS A 1 92 ? -17.038 -2.562 9.716 1.00 87.44 92 HIS A CA 1
ATOM 733 C C . HIS A 1 92 ? -16.948 -3.136 8.299 1.00 87.44 92 HIS A C 1
ATOM 735 O O . HIS A 1 92 ? -17.550 -4.174 8.017 1.00 87.44 92 HIS A O 1
ATOM 741 N N . ASP A 1 93 ? -16.171 -2.504 7.419 1.00 85.56 93 ASP A N 1
ATOM 742 C CA . ASP A 1 93 ? -16.021 -2.950 6.039 1.00 85.56 93 ASP A CA 1
ATOM 743 C C . ASP A 1 93 ? -15.247 -4.273 5.949 1.00 85.56 93 ASP A C 1
ATOM 745 O O . ASP A 1 93 ? -15.607 -5.123 5.134 1.00 85.56 93 ASP A O 1
ATOM 749 N N . SER A 1 94 ? -14.227 -4.488 6.790 1.00 83.38 94 SER A N 1
ATOM 750 C CA . SER A 1 94 ? -13.467 -5.750 6.811 1.00 83.38 94 SER A CA 1
ATOM 751 C C . SER A 1 94 ? -14.308 -6.921 7.316 1.00 83.38 94 SER A C 1
ATOM 753 O O . SER A 1 94 ? -14.260 -8.010 6.744 1.00 83.38 94 SER A O 1
ATOM 755 N N . ILE A 1 95 ? -15.150 -6.694 8.329 1.00 85.50 95 ILE A N 1
ATOM 756 C CA . ILE A 1 95 ? -16.109 -7.702 8.802 1.00 85.50 95 ILE A CA 1
ATOM 757 C C . ILE A 1 95 ? -17.150 -7.993 7.722 1.00 85.50 95 ILE A C 1
ATOM 759 O O . ILE A 1 95 ? -17.413 -9.149 7.403 1.00 85.50 95 ILE A O 1
ATOM 763 N N . LYS A 1 96 ? -17.704 -6.953 7.090 1.00 84.62 96 LYS A N 1
ATOM 764 C CA . LYS A 1 96 ? -18.686 -7.111 6.011 1.00 84.62 96 LYS A CA 1
ATOM 765 C C . LYS A 1 96 ? -18.110 -7.835 4.791 1.00 84.62 96 LYS A C 1
ATOM 767 O O . LYS A 1 96 ? -18.824 -8.590 4.136 1.00 84.62 96 LYS A O 1
ATOM 772 N N . ALA A 1 97 ? -16.838 -7.602 4.477 1.00 77.75 97 ALA A N 1
ATOM 773 C CA . ALA A 1 97 ? -16.120 -8.278 3.402 1.00 77.75 97 ALA A CA 1
ATOM 774 C C . ALA A 1 97 ? -15.594 -9.670 3.800 1.00 77.75 97 ALA A C 1
ATOM 776 O O . ALA A 1 97 ? -15.053 -10.366 2.940 1.00 77.75 97 ALA A O 1
ATOM 777 N N . ASN A 1 98 ? -15.741 -10.059 5.073 1.00 78.81 98 ASN A N 1
ATOM 778 C CA . ASN A 1 98 ? -15.216 -11.288 5.665 1.00 78.81 98 ASN A CA 1
ATOM 779 C C . ASN A 1 98 ? -13.708 -11.498 5.400 1.00 78.81 98 ASN A C 1
ATOM 781 O O . ASN A 1 98 ? -13.257 -12.614 5.148 1.00 78.81 98 ASN A O 1
ATOM 785 N N . ARG A 1 99 ? -12.939 -10.398 5.364 1.00 81.00 99 ARG A N 1
ATOM 786 C CA . ARG A 1 99 ? -11.479 -10.366 5.155 1.00 81.00 99 ARG A CA 1
ATOM 787 C C . ARG A 1 99 ? -10.899 -9.015 5.576 1.00 81.00 99 ARG A C 1
ATOM 789 O O . ARG A 1 99 ? -11.580 -8.000 5.441 1.00 81.00 99 ARG A O 1
ATOM 796 N N . ALA A 1 100 ? -9.628 -8.975 5.982 1.00 75.88 100 ALA A N 1
ATOM 797 C CA . ALA A 1 100 ? -8.917 -7.712 6.185 1.00 75.88 100 ALA A CA 1
ATOM 798 C C . ALA A 1 100 ? -8.864 -6.929 4.868 1.00 75.88 100 ALA A C 1
ATOM 800 O O . ALA A 1 100 ? -8.346 -7.419 3.860 1.00 75.88 100 ALA A O 1
ATOM 801 N N . LEU A 1 101 ? -9.409 -5.713 4.855 1.00 79.56 101 LEU A N 1
ATOM 802 C CA . LEU A 1 101 ? -9.267 -4.826 3.705 1.00 79.56 101 LEU A CA 1
ATOM 803 C C . LEU A 1 101 ? -7.894 -4.144 3.701 1.00 79.56 101 LEU A C 1
ATOM 805 O O . LEU A 1 101 ? -7.136 -4.183 4.666 1.00 79.56 101 LEU A O 1
ATOM 809 N N . GLY A 1 102 ? -7.544 -3.503 2.588 1.00 76.06 102 GLY A N 1
ATOM 810 C CA . GLY A 1 102 ? -6.309 -2.729 2.515 1.00 76.06 102 GLY A CA 1
ATOM 811 C C . GLY A 1 102 ? -6.373 -1.511 3.439 1.00 76.06 102 GLY A C 1
ATOM 812 O O . GLY A 1 102 ? -7.162 -0.596 3.197 1.00 76.06 102 GLY A O 1
ATOM 813 N N . ILE A 1 103 ? -5.504 -1.462 4.453 1.00 79.00 103 ILE A N 1
ATOM 814 C CA . ILE A 1 103 ? -5.466 -0.389 5.465 1.00 79.00 103 ILE A CA 1
ATOM 815 C C . ILE A 1 103 ? -5.289 1.011 4.863 1.00 79.00 103 ILE A C 1
ATOM 817 O O . ILE A 1 103 ? -5.800 1.981 5.415 1.00 79.00 103 ILE A O 1
ATOM 821 N N . ARG A 1 104 ? -4.623 1.122 3.700 1.00 74.56 104 ARG A N 1
ATOM 822 C CA . ARG A 1 104 ? -4.316 2.393 3.016 1.00 74.56 104 ARG A CA 1
ATOM 823 C C . ARG A 1 104 ? -5.564 3.246 2.773 1.00 74.56 104 ARG A C 1
ATOM 825 O O . ARG A 1 104 ? -5.530 4.441 3.030 1.00 74.56 104 ARG A O 1
ATOM 832 N N . LYS A 1 105 ? -6.684 2.630 2.372 1.00 75.12 105 LYS A N 1
ATOM 833 C CA . LYS A 1 105 ? -7.960 3.328 2.115 1.00 75.12 105 LYS A CA 1
ATOM 834 C C . LYS A 1 105 ? -8.529 4.012 3.365 1.00 75.12 105 LYS A C 1
ATOM 836 O O . LYS A 1 105 ? -9.272 4.982 3.250 1.00 75.12 105 LYS A O 1
ATOM 841 N N . TYR A 1 106 ? -8.197 3.495 4.542 1.00 81.94 106 TYR A N 1
ATOM 842 C CA . TYR A 1 106 ? -8.782 3.904 5.813 1.00 81.94 106 TYR A CA 1
ATOM 843 C C . TYR A 1 106 ? -7.825 4.751 6.655 1.00 81.94 106 TYR A C 1
ATOM 845 O O . TYR A 1 106 ? -8.202 5.162 7.749 1.00 81.94 106 TYR A O 1
ATOM 853 N N . ARG A 1 107 ? -6.603 5.031 6.176 1.00 83.88 107 ARG A N 1
ATOM 854 C CA . ARG A 1 107 ? -5.628 5.843 6.913 1.00 83.88 107 ARG A CA 1
ATOM 855 C C . ARG A 1 107 ? -6.077 7.301 7.007 1.00 83.88 107 ARG A C 1
ATOM 857 O O . ARG A 1 107 ? -6.547 7.895 6.044 1.00 83.88 107 ARG A O 1
ATOM 864 N N . ILE A 1 108 ? -5.895 7.880 8.188 1.00 79.12 108 ILE A N 1
ATOM 865 C CA . ILE A 1 108 ? -6.175 9.294 8.481 1.00 79.12 108 ILE A CA 1
ATOM 866 C C . ILE A 1 108 ? -4.956 10.163 8.163 1.00 79.12 108 ILE A C 1
ATOM 868 O O . ILE A 1 108 ? -5.091 11.333 7.815 1.00 79.12 108 ILE A O 1
ATOM 872 N N . ASN A 1 109 ? -3.769 9.563 8.241 1.00 64.19 109 ASN A N 1
ATOM 873 C CA . ASN A 1 109 ? -2.507 10.208 7.932 1.00 64.19 109 ASN A CA 1
ATOM 874 C C . ASN A 1 109 ? -2.141 9.989 6.461 1.00 64.19 109 ASN A C 1
ATOM 876 O O . ASN A 1 109 ? -1.313 9.138 6.151 1.00 64.19 109 ASN A O 1
ATOM 880 N N . ASP A 1 110 ? -2.750 10.763 5.574 1.00 52.09 110 ASP A N 1
ATOM 881 C CA . ASP A 1 110 ? -1.995 11.296 4.447 1.00 52.09 110 ASP A CA 1
ATOM 882 C C . ASP A 1 110 ? -1.884 12.786 4.706 1.00 52.09 110 ASP A C 1
ATOM 884 O O . ASP A 1 110 ? -2.888 13.503 4.734 1.00 52.09 110 ASP A O 1
ATOM 888 N N . LYS A 1 111 ? -0.661 13.253 4.958 1.00 43.75 111 LYS A N 1
ATOM 889 C CA . LYS A 1 111 ? -0.347 14.678 4.995 1.00 43.75 111 LYS A CA 1
ATOM 890 C C . LYS A 1 111 ? -0.924 15.315 3.730 1.00 43.75 111 LYS A C 1
ATOM 892 O O . LYS A 1 111 ? -0.373 15.151 2.652 1.00 43.75 111 LYS A O 1
ATOM 897 N N . GLY A 1 112 ? -2.058 15.996 3.874 1.00 42.50 112 GLY A N 1
ATOM 898 C CA . GLY A 1 112 ? -2.685 16.832 2.861 1.00 42.50 112 GLY A CA 1
ATOM 899 C C . GLY A 1 112 ? -2.597 16.325 1.422 1.00 42.50 112 GLY A C 1
ATOM 900 O O . GLY A 1 112 ? -1.892 16.917 0.615 1.00 42.50 112 GLY A O 1
ATOM 901 N N . SER A 1 113 ? -3.424 15.358 1.031 1.00 36.59 113 SER A N 1
ATOM 902 C CA . SER A 1 113 ? -4.023 15.467 -0.297 1.00 36.59 113 SER A CA 1
ATOM 903 C C . SER A 1 113 ? -5.390 14.800 -0.372 1.00 36.59 113 SER A C 1
ATOM 905 O O . SER A 1 113 ? -5.557 13.590 -0.289 1.00 36.59 113 SER A O 1
ATOM 907 N N . LYS A 1 114 ? -6.400 15.623 -0.661 1.00 40.59 114 LYS A N 1
ATOM 908 C CA . LYS A 1 114 ? -7.482 15.197 -1.543 1.00 40.59 114 LYS A CA 1
ATOM 909 C C . LYS A 1 114 ? -6.857 14.887 -2.908 1.00 40.59 114 LYS A C 1
ATOM 911 O O . LYS A 1 114 ? -6.939 15.704 -3.819 1.00 40.59 114 LYS A O 1
ATOM 916 N N . LYS A 1 115 ? -6.210 13.742 -3.073 1.00 44.72 115 LYS A N 1
ATOM 917 C CA . LYS A 1 115 ? -6.071 13.140 -4.391 1.00 44.72 115 LYS A CA 1
ATOM 918 C C . LYS A 1 115 ? -6.931 11.897 -4.346 1.00 44.72 115 LYS A C 1
ATOM 920 O O . LYS A 1 115 ? -6.779 11.056 -3.468 1.00 44.72 115 LYS A O 1
ATOM 925 N N . LYS A 1 116 ? -7.883 11.797 -5.280 1.00 42.66 116 LYS A N 1
ATOM 926 C CA . LYS A 1 116 ? -8.311 10.475 -5.738 1.00 42.66 116 LYS A CA 1
ATOM 927 C C . LYS A 1 116 ? -7.019 9.672 -5.872 1.00 42.66 116 LYS A C 1
ATOM 929 O O . LYS A 1 116 ? -6.113 10.173 -6.538 1.00 42.66 116 LYS A O 1
ATOM 934 N N . ALA A 1 117 ? -6.908 8.518 -5.217 1.00 51.03 117 ALA A N 1
ATOM 935 C CA . ALA A 1 117 ? -5.911 7.537 -5.608 1.00 51.03 117 ALA A CA 1
ATOM 936 C C . ALA A 1 117 ? -6.230 7.235 -7.072 1.00 51.03 117 ALA A C 1
ATOM 938 O O . ALA A 1 117 ? -7.153 6.483 -7.387 1.00 51.03 117 ALA A O 1
ATOM 939 N N . ASN A 1 118 ? -5.611 7.990 -7.973 1.00 59.59 118 ASN A N 1
ATOM 940 C CA . ASN A 1 118 ? -5.712 7.721 -9.377 1.00 59.59 118 ASN A CA 1
ATOM 941 C C . ASN A 1 118 ? -4.844 6.487 -9.507 1.00 59.59 118 ASN A C 1
ATOM 943 O O . ASN A 1 118 ? -3.620 6.571 -9.436 1.00 59.59 118 ASN A O 1
ATOM 947 N N . PHE A 1 119 ? -5.502 5.338 -9.603 1.00 75.88 119 PHE A N 1
ATOM 948 C CA . PHE A 1 119 ? -4.872 4.080 -9.954 1.00 75.88 119 PHE A CA 1
ATOM 949 C C . PHE A 1 119 ? -4.431 4.170 -11.427 1.00 75.88 119 PHE A C 1
ATOM 951 O O . PHE A 1 119 ? -4.970 3.507 -12.306 1.00 75.88 119 PHE A O 1
ATOM 958 N N . LEU A 1 120 ? -3.525 5.111 -11.721 1.00 81.19 120 LEU A N 1
ATOM 959 C CA . LEU A 1 120 ? -3.039 5.442 -13.062 1.00 81.19 120 LEU A CA 1
ATOM 960 C C . LEU A 1 120 ? -2.378 4.233 -13.711 1.00 81.19 120 LEU A C 1
ATOM 962 O O . LEU A 1 120 ? -2.358 4.123 -14.935 1.00 81.19 120 LEU A O 1
ATOM 966 N N . PHE A 1 121 ? -1.832 3.359 -12.875 1.00 86.69 121 PHE A N 1
ATOM 967 C CA . PHE A 1 121 ? -1.065 2.194 -13.256 1.00 86.69 121 PHE A CA 1
ATOM 968 C C . PHE A 1 121 ? -1.746 0.894 -12.810 1.00 86.69 121 PHE A C 1
ATOM 970 O O . PHE A 1 121 ? -1.075 -0.125 -12.713 1.00 86.69 121 PHE A O 1
ATOM 977 N N . ASP A 1 122 ? -3.058 0.912 -12.542 1.00 84.44 122 ASP A N 1
ATOM 978 C CA . ASP A 1 122 ? -3.786 -0.288 -12.114 1.00 84.44 122 ASP A CA 1
ATOM 979 C C . ASP A 1 122 ? -3.610 -1.442 -13.106 1.00 84.44 122 ASP A C 1
ATOM 981 O O . ASP A 1 122 ? -3.876 -1.291 -14.301 1.00 84.44 122 ASP A O 1
ATOM 985 N N . GLY A 1 123 ? -3.164 -2.595 -12.607 1.00 80.81 123 GLY A N 1
ATOM 986 C CA . GLY A 1 123 ? -2.928 -3.792 -13.419 1.00 80.81 123 GLY A CA 1
ATOM 987 C C . GLY A 1 123 ? -1.709 -3.722 -14.346 1.00 80.81 123 GLY A C 1
ATOM 988 O O . GLY A 1 123 ? -1.486 -4.656 -15.114 1.00 80.81 123 GLY A O 1
ATOM 989 N N . GLU A 1 124 ? -0.913 -2.655 -14.280 1.00 89.50 124 GLU A N 1
ATOM 990 C CA . GLU A 1 124 ? 0.299 -2.502 -15.079 1.00 89.50 124 GLU A CA 1
ATOM 991 C C . GLU A 1 124 ? 1.529 -2.991 -14.310 1.00 89.50 124 GLU A C 1
ATOM 993 O O . GLU A 1 124 ? 1.688 -2.721 -13.117 1.00 89.50 124 GLU A O 1
ATOM 998 N N . HIS A 1 125 ? 2.422 -3.688 -15.010 1.00 91.31 125 HIS A N 1
ATOM 999 C CA . HIS A 1 125 ? 3.641 -4.260 -14.445 1.00 91.31 125 HIS A CA 1
ATOM 1000 C C . HIS A 1 125 ? 4.862 -3.563 -15.046 1.00 91.31 125 HIS A C 1
ATOM 1002 O O . HIS A 1 125 ? 5.063 -3.566 -16.264 1.00 91.31 125 HIS A O 1
ATOM 1008 N N . PHE A 1 126 ? 5.688 -2.990 -14.181 1.00 92.44 126 PHE A N 1
ATOM 1009 C CA . PHE A 1 126 ? 6.862 -2.206 -14.527 1.00 92.44 126 PHE A CA 1
ATOM 1010 C C . PHE A 1 126 ? 8.131 -2.945 -14.136 1.00 92.44 126 PHE A C 1
ATOM 1012 O O . PHE A 1 126 ? 8.251 -3.447 -13.023 1.00 92.44 126 PHE A O 1
ATOM 1019 N N . VAL A 1 127 ? 9.117 -2.923 -15.021 1.00 92.06 127 VAL A N 1
ATOM 1020 C CA . VAL A 1 127 ? 10.507 -3.239 -14.686 1.00 92.06 127 VAL A CA 1
ATOM 1021 C C . VAL A 1 127 ? 11.319 -1.966 -14.854 1.00 92.06 127 VAL A C 1
ATOM 1023 O O . VAL A 1 127 ? 11.164 -1.256 -15.849 1.00 92.06 127 VAL A O 1
ATOM 1026 N N . LEU A 1 128 ? 12.155 -1.652 -13.868 1.00 89.44 128 LEU A N 1
ATOM 1027 C CA . LEU A 1 128 ? 13.058 -0.505 -13.903 1.00 89.44 128 LEU A CA 1
ATOM 1028 C C . LEU A 1 128 ? 14.474 -1.018 -14.180 1.00 89.44 128 LEU A C 1
ATOM 1030 O O . LEU A 1 128 ? 15.017 -1.753 -13.359 1.00 89.44 128 LEU A O 1
ATOM 1034 N N . SER A 1 129 ? 15.075 -0.619 -15.302 1.00 85.75 129 SER A N 1
ATOM 1035 C CA . SER A 1 129 ? 16.468 -0.944 -15.637 1.00 85.75 129 SER A CA 1
ATOM 1036 C C . SER A 1 129 ? 17.273 0.330 -15.871 1.00 85.75 129 SER A C 1
ATOM 1038 O O . SER A 1 129 ? 16.882 1.182 -16.668 1.00 85.75 129 SER A O 1
ATOM 1040 N N . GLY A 1 130 ? 18.416 0.436 -15.198 1.00 80.75 130 GLY A N 1
ATOM 1041 C CA . GLY A 1 130 ? 19.428 1.456 -15.462 1.00 80.75 130 GLY A CA 1
ATOM 1042 C C . GLY A 1 130 ? 19.622 2.507 -14.383 1.00 80.75 130 GLY A C 1
ATOM 1043 O O . GLY A 1 130 ? 19.154 2.381 -13.251 1.00 80.75 130 GLY A O 1
ATOM 1044 N N . SER A 1 131 ? 20.396 3.530 -14.744 1.00 78.12 131 SER A N 1
ATOM 1045 C CA . SER A 1 131 ? 20.772 4.629 -13.850 1.00 78.12 131 SER A CA 1
ATOM 1046 C C . SER A 1 131 ? 19.845 5.820 -14.053 1.00 78.12 131 SER A C 1
ATOM 1048 O O . SER A 1 131 ? 19.943 6.528 -15.052 1.00 78.12 131 SER A O 1
ATOM 1050 N N . PHE A 1 132 ? 18.932 6.0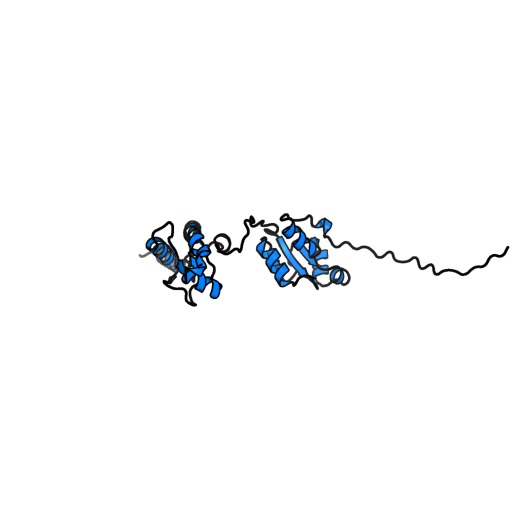12 -13.110 1.00 82.12 132 PHE A N 1
ATOM 1051 C CA . PHE A 1 132 ? 17.894 7.040 -13.139 1.00 82.12 132 PHE A CA 1
ATOM 1052 C C . PHE A 1 132 ? 18.376 8.355 -12.514 1.00 82.12 132 PHE A C 1
ATOM 1054 O O . PHE A 1 132 ? 19.286 8.353 -11.681 1.00 82.12 132 PHE A O 1
ATOM 1061 N N . ASN A 1 133 ? 17.769 9.479 -12.910 1.00 78.12 133 ASN A N 1
ATOM 1062 C CA . ASN A 1 133 ? 18.047 10.769 -12.263 1.00 78.12 133 ASN A CA 1
ATOM 1063 C C . ASN A 1 133 ? 17.396 10.844 -10.877 1.00 78.12 133 ASN A C 1
ATOM 1065 O O . ASN A 1 133 ? 17.956 11.437 -9.956 1.00 78.12 133 ASN A O 1
ATOM 1069 N N . GLU A 1 134 ? 16.213 10.247 -10.743 1.00 71.81 134 GLU A N 1
ATOM 1070 C CA . GLU A 1 134 ? 15.525 10.055 -9.469 1.00 71.81 134 GLU A CA 1
ATOM 1071 C C . GLU A 1 134 ? 15.970 8.728 -8.834 1.00 71.81 134 GLU A C 1
ATOM 1073 O O . GLU A 1 134 ? 16.261 7.759 -9.545 1.00 71.81 134 GLU A O 1
ATOM 1078 N N . PRO A 1 135 ? 16.057 8.642 -7.498 1.00 78.44 135 PRO A N 1
ATOM 1079 C CA . PRO A 1 135 ? 16.460 7.407 -6.853 1.00 78.44 135 PRO A CA 1
ATOM 1080 C C . PRO A 1 135 ? 15.416 6.312 -7.108 1.00 78.44 135 PRO A C 1
ATOM 1082 O O . PRO A 1 135 ? 14.215 6.504 -6.939 1.00 78.44 135 PRO A O 1
ATOM 1085 N N . VAL A 1 136 ? 15.888 5.120 -7.481 1.00 82.12 136 VAL A N 1
ATOM 1086 C CA . VAL A 1 136 ? 15.028 4.014 -7.946 1.00 82.12 136 VAL A CA 1
ATOM 1087 C C . VAL A 1 136 ? 13.919 3.662 -6.955 1.00 82.12 136 VAL A C 1
ATOM 1089 O O . VAL A 1 136 ? 12.815 3.338 -7.377 1.00 82.12 136 VAL A O 1
ATOM 1092 N N . HIS A 1 137 ? 14.187 3.739 -5.649 1.00 78.88 137 HIS A N 1
ATOM 1093 C CA . HIS A 1 137 ? 13.178 3.452 -4.628 1.00 78.88 137 HIS A CA 1
ATOM 1094 C C . HIS A 1 137 ? 11.996 4.434 -4.678 1.00 78.88 137 HIS A C 1
ATOM 1096 O O . HIS A 1 137 ? 10.862 3.984 -4.599 1.00 78.88 137 HIS A O 1
ATOM 1102 N N . GLU A 1 138 ? 12.228 5.727 -4.930 1.00 80.38 138 GLU A N 1
ATOM 1103 C CA . GLU A 1 138 ? 11.148 6.715 -5.072 1.00 80.38 138 GLU A CA 1
ATOM 1104 C C . GLU A 1 138 ? 10.301 6.442 -6.317 1.00 80.38 138 GLU A C 1
ATOM 1106 O O . GLU A 1 138 ? 9.076 6.555 -6.273 1.00 80.38 138 GLU A O 1
ATOM 1111 N N . LEU A 1 139 ? 10.928 6.020 -7.421 1.00 83.31 139 LEU A N 1
ATOM 1112 C CA . LEU A 1 139 ? 10.201 5.595 -8.620 1.00 83.31 139 LEU A CA 1
ATOM 1113 C C . LEU A 1 139 ? 9.355 4.345 -8.343 1.00 83.31 139 LEU A C 1
ATOM 1115 O O . LEU A 1 139 ? 8.205 4.279 -8.783 1.00 83.31 139 LEU A O 1
ATOM 1119 N N . LYS A 1 140 ? 9.893 3.372 -7.590 1.00 85.81 140 LYS A N 1
ATOM 1120 C CA . LYS A 1 140 ? 9.151 2.169 -7.184 1.00 85.81 140 LYS A CA 1
ATOM 1121 C C . LYS A 1 140 ? 7.938 2.533 -6.332 1.00 85.81 140 LYS A C 1
ATOM 1123 O O . LYS A 1 140 ? 6.827 2.122 -6.669 1.00 85.81 140 LYS A O 1
ATOM 1128 N N . ASP A 1 141 ? 8.146 3.337 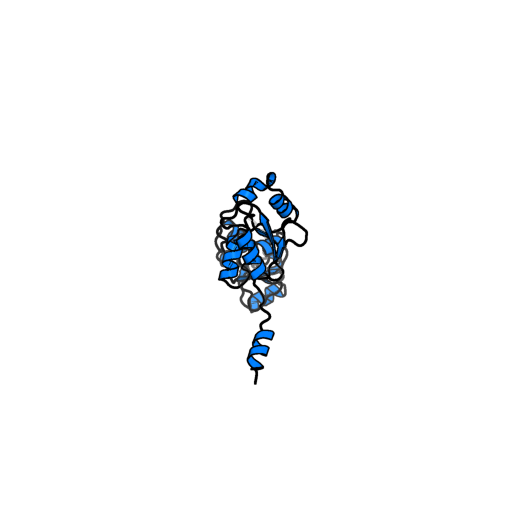-5.296 1.00 82.25 141 ASP A N 1
ATOM 1129 C CA . ASP A 1 141 ? 7.088 3.795 -4.396 1.00 82.25 141 ASP A CA 1
ATOM 1130 C C . ASP A 1 141 ? 6.016 4.558 -5.178 1.00 82.25 141 ASP A C 1
ATOM 1132 O O . ASP A 1 141 ? 4.830 4.256 -5.074 1.00 82.25 141 ASP A O 1
ATOM 1136 N N . THR A 1 142 ? 6.431 5.451 -6.080 1.00 84.19 142 THR A N 1
ATOM 1137 C CA . THR A 1 142 ? 5.527 6.225 -6.937 1.00 84.19 142 THR A CA 1
ATOM 1138 C C . THR A 1 142 ? 4.645 5.334 -7.814 1.00 84.19 142 THR A C 1
ATOM 1140 O O . THR A 1 142 ? 3.443 5.584 -7.927 1.00 84.19 142 THR A O 1
ATOM 1143 N N . ILE A 1 143 ? 5.204 4.292 -8.437 1.00 87.44 143 ILE A N 1
ATOM 1144 C CA . ILE A 1 143 ? 4.431 3.342 -9.251 1.00 87.44 143 ILE A CA 1
ATOM 1145 C C . ILE A 1 143 ? 3.435 2.575 -8.375 1.00 87.44 143 ILE A C 1
ATOM 1147 O O . ILE A 1 143 ? 2.251 2.496 -8.718 1.00 87.44 143 ILE A O 1
ATOM 1151 N N . MET A 1 144 ? 3.900 2.040 -7.241 1.00 84.19 144 MET A N 1
ATOM 1152 C CA . MET A 1 144 ? 3.081 1.241 -6.324 1.00 84.19 144 MET A CA 1
ATOM 1153 C C . MET A 1 144 ? 1.945 2.057 -5.702 1.00 84.19 144 MET A C 1
ATOM 1155 O O . MET A 1 144 ? 0.817 1.575 -5.579 1.00 84.19 144 MET A O 1
ATOM 1159 N N . ASP A 1 145 ? 2.204 3.320 -5.374 1.00 80.50 145 ASP A N 1
ATOM 1160 C CA . ASP A 1 145 ? 1.211 4.235 -4.814 1.00 80.50 145 ASP A CA 1
ATOM 1161 C C . ASP A 1 145 ? 0.112 4.609 -5.815 1.00 80.50 145 ASP A C 1
ATOM 1163 O O . ASP A 1 145 ? -1.005 4.936 -5.413 1.00 80.50 145 ASP A O 1
ATOM 1167 N N . HIS A 1 146 ? 0.388 4.481 -7.115 1.00 82.12 146 HIS A N 1
ATOM 1168 C CA . HIS A 1 146 ? -0.583 4.688 -8.193 1.00 82.12 146 HIS A CA 1
ATOM 1169 C C . HIS A 1 146 ? -1.140 3.371 -8.769 1.00 82.12 146 HIS A C 1
ATOM 1171 O O . HIS A 1 146 ? -1.702 3.369 -9.868 1.00 82.12 146 HIS A O 1
ATOM 1177 N N . GLY A 1 147 ? -1.031 2.262 -8.026 1.00 83.75 147 GLY A N 1
ATOM 1178 C CA . GLY A 1 147 ? -1.666 0.975 -8.344 1.00 83.75 147 GLY A CA 1
ATOM 1179 C C . GLY A 1 147 ? -0.873 0.057 -9.275 1.00 83.75 147 GLY A C 1
ATOM 1180 O O . GLY A 1 147 ? -1.374 -1.005 -9.633 1.00 83.75 147 GLY A O 1
ATOM 1181 N N . GLY A 1 148 ? 0.344 0.446 -9.660 1.00 87.56 148 GLY A N 1
ATOM 1182 C CA . GLY A 1 148 ? 1.219 -0.381 -10.483 1.00 87.56 148 GLY A CA 1
ATOM 1183 C C . GLY A 1 148 ? 1.988 -1.419 -9.674 1.00 87.56 148 GLY A C 1
ATOM 1184 O O . GLY A 1 148 ? 2.181 -1.291 -8.465 1.00 87.56 148 GLY A O 1
ATOM 1185 N N . VAL A 1 149 ? 2.468 -2.448 -10.361 1.00 88.31 149 VAL A N 1
ATOM 1186 C CA . VAL A 1 149 ? 3.331 -3.489 -9.796 1.00 88.31 149 VAL A CA 1
ATOM 1187 C C . VAL A 1 149 ? 4.742 -3.286 -10.328 1.00 88.31 149 VAL A C 1
ATOM 1189 O O . VAL A 1 149 ? 4.914 -3.125 -11.531 1.00 88.31 149 VAL A O 1
ATOM 1192 N N . VAL A 1 150 ? 5.755 -3.308 -9.460 1.00 89.88 150 VAL A N 1
ATOM 1193 C CA . VAL A 1 150 ? 7.158 -3.304 -9.898 1.00 89.88 150 VAL A CA 1
ATOM 1194 C C . VAL A 1 150 ? 7.758 -4.692 -9.730 1.00 89.88 150 VAL A C 1
ATOM 1196 O O . VAL A 1 150 ? 7.681 -5.276 -8.651 1.00 89.88 150 VAL A O 1
ATOM 1199 N N . GLU A 1 151 ? 8.373 -5.194 -10.793 1.00 87.56 151 GLU A N 1
ATOM 1200 C CA . GLU A 1 151 ? 9.082 -6.469 -10.842 1.00 87.56 151 GLU A CA 1
ATOM 1201 C C . GLU A 1 151 ? 10.590 -6.220 -10.985 1.00 87.56 151 GLU A C 1
ATOM 1203 O O . GLU A 1 151 ? 11.022 -5.233 -11.581 1.00 87.56 151 GLU A O 1
ATOM 1208 N N . ASP A 1 152 ? 11.408 -7.124 -10.444 1.00 84.56 152 ASP A N 1
ATOM 1209 C CA . ASP A 1 152 ? 12.871 -7.019 -10.549 1.00 84.56 152 ASP A CA 1
ATOM 1210 C C . ASP A 1 152 ? 13.416 -7.572 -11.877 1.00 84.56 152 ASP A C 1
ATOM 1212 O O . ASP A 1 152 ? 14.593 -7.392 -12.174 1.00 84.56 152 ASP A O 1
ATOM 1216 N N . LYS A 1 153 ? 12.583 -8.274 -12.657 1.00 84.12 153 LYS A N 1
ATOM 1217 C CA . LYS A 1 153 ? 12.935 -8.863 -13.956 1.00 84.12 153 LYS A CA 1
ATOM 1218 C C . LYS A 1 153 ? 11.748 -8.867 -14.902 1.00 84.12 153 LYS A C 1
ATOM 1220 O O . LYS A 1 153 ? 10.603 -8.932 -14.461 1.00 84.12 153 LYS A O 1
ATOM 1225 N N . VAL A 1 154 ? 12.040 -8.894 -16.199 1.00 85.06 154 VAL A N 1
ATOM 1226 C CA . VAL A 1 154 ? 11.026 -8.984 -17.251 1.00 85.06 154 VAL A CA 1
ATOM 1227 C C . VAL A 1 154 ? 10.350 -10.361 -17.254 1.00 85.06 154 VAL A C 1
ATOM 1229 O O . VAL A 1 154 ? 10.943 -11.388 -17.584 1.00 85.06 154 VAL A O 1
ATOM 1232 N N . THR A 1 155 ? 9.062 -10.388 -16.924 1.00 85.94 155 THR A N 1
ATOM 1233 C CA . THR A 1 155 ? 8.195 -11.571 -16.970 1.00 85.94 155 THR A CA 1
ATOM 1234 C C . THR A 1 155 ? 7.203 -11.479 -18.134 1.00 85.94 155 THR A C 1
ATOM 1236 O O . THR A 1 155 ? 7.302 -10.594 -18.980 1.00 85.94 155 THR A O 1
ATOM 1239 N N . ASP A 1 156 ? 6.282 -12.436 -18.251 1.00 83.25 156 ASP A N 1
ATOM 1240 C CA . ASP A 1 156 ? 5.211 -12.392 -19.264 1.00 83.25 156 ASP A CA 1
ATOM 1241 C C . ASP A 1 156 ? 4.058 -11.462 -18.864 1.00 83.25 156 ASP A C 1
ATOM 1243 O O . ASP A 1 156 ? 3.195 -11.156 -19.683 1.00 83.25 156 ASP A O 1
ATOM 1247 N N . LYS A 1 157 ? 4.030 -11.025 -17.599 1.00 84.69 157 LYS A N 1
ATOM 1248 C CA . LYS A 1 157 ? 3.049 -10.064 -17.087 1.00 84.69 157 LYS A CA 1
ATOM 1249 C C . LYS A 1 157 ? 3.526 -8.627 -17.222 1.00 84.69 157 LYS A C 1
ATOM 1251 O O . LYS A 1 157 ? 2.696 -7.727 -17.186 1.00 84.69 157 LYS A O 1
ATOM 1256 N N . THR A 1 158 ? 4.834 -8.420 -17.374 1.00 88.25 158 THR A N 1
ATOM 1257 C CA . THR A 1 158 ? 5.434 -7.098 -17.541 1.00 88.25 158 THR A CA 1
ATOM 1258 C C . THR A 1 158 ? 4.826 -6.389 -18.746 1.00 88.25 158 THR A C 1
ATOM 1260 O O . THR A 1 158 ? 4.825 -6.931 -19.848 1.00 88.25 158 THR A O 1
ATOM 1263 N N . THR A 1 159 ? 4.324 -5.172 -18.548 1.00 88.00 159 THR A N 1
ATOM 1264 C CA . THR A 1 159 ? 3.745 -4.342 -19.614 1.00 88.00 159 THR A CA 1
ATOM 1265 C C . THR A 1 159 ? 4.683 -3.207 -20.014 1.00 88.00 159 THR A C 1
ATOM 1267 O O . THR A 1 159 ? 4.793 -2.886 -21.203 1.00 88.00 159 THR A O 1
ATOM 1270 N N . TYR A 1 160 ? 5.424 -2.654 -19.049 1.00 89.50 160 TYR A N 1
ATOM 1271 C CA . TYR A 1 160 ? 6.357 -1.548 -19.244 1.00 89.50 160 TYR A CA 1
ATOM 1272 C C . TYR A 1 160 ? 7.778 -1.901 -18.802 1.00 89.50 160 TYR A C 1
ATOM 1274 O O . TYR A 1 160 ? 8.001 -2.376 -17.690 1.00 89.50 160 TYR A O 1
ATOM 1282 N N . LEU A 1 161 ? 8.754 -1.571 -19.647 1.00 90.06 161 LEU A N 1
ATOM 1283 C CA . LEU A 1 161 ? 10.150 -1.447 -19.236 1.00 90.06 161 LEU A CA 1
ATOM 1284 C C . LEU A 1 161 ? 10.492 0.039 -19.182 1.00 90.06 161 LEU A C 1
ATOM 1286 O O . LEU A 1 161 ? 10.414 0.733 -20.197 1.00 90.06 161 LEU A O 1
ATOM 1290 N N . VAL A 1 162 ? 10.891 0.524 -18.015 1.00 90.44 162 VAL A N 1
ATOM 1291 C CA . VAL A 1 162 ? 11.363 1.895 -17.835 1.00 90.44 162 VAL A CA 1
ATOM 1292 C C . VAL A 1 162 ? 12.878 1.860 -17.820 1.00 90.44 162 VAL A C 1
ATOM 1294 O O . VAL A 1 162 ? 13.479 1.203 -16.974 1.00 90.44 162 VAL A O 1
ATOM 1297 N N . THR A 1 163 ? 13.493 2.540 -18.780 1.00 88.12 163 THR A N 1
ATOM 1298 C CA . THR A 1 163 ? 14.944 2.523 -18.962 1.00 88.12 163 THR A CA 1
ATOM 1299 C C . THR A 1 163 ? 15.465 3.882 -19.410 1.00 88.12 163 THR A C 1
ATOM 1301 O O . THR A 1 163 ? 14.715 4.752 -19.869 1.00 88.12 163 THR A O 1
ATOM 1304 N N . THR A 1 164 ? 16.768 4.099 -19.272 1.00 83.56 164 THR A N 1
ATOM 1305 C CA . THR A 1 164 ? 17.424 5.324 -19.738 1.00 83.56 164 THR A CA 1
ATOM 1306 C C . THR A 1 164 ? 17.950 5.182 -21.163 1.00 83.56 164 THR A C 1
ATOM 1308 O O . THR A 1 164 ? 18.055 4.085 -21.711 1.00 83.56 164 THR A O 1
ATOM 1311 N N . ASN A 1 165 ? 18.278 6.316 -21.791 1.00 78.12 165 ASN A N 1
ATOM 1312 C CA . ASN A 1 165 ? 18.890 6.334 -23.124 1.00 78.12 165 ASN A CA 1
ATOM 1313 C C . ASN A 1 165 ? 20.255 5.628 -23.158 1.00 78.12 165 ASN A C 1
ATOM 1315 O O . ASN A 1 165 ? 20.648 5.118 -24.208 1.00 78.12 165 ASN A O 1
ATOM 1319 N N . GLU A 1 166 ? 20.973 5.626 -22.034 1.00 73.69 166 GLU A N 1
ATOM 1320 C CA . GLU A 1 166 ? 22.288 4.998 -21.897 1.00 73.69 166 GLU A CA 1
ATOM 1321 C C . GLU A 1 166 ? 22.163 3.475 -21.983 1.00 73.69 166 GLU A C 1
ATOM 1323 O O . GLU A 1 166 ? 22.713 2.871 -22.906 1.00 73.69 166 GLU A O 1
ATOM 1328 N N . ASP A 1 167 ? 21.329 2.880 -21.130 1.00 75.12 167 ASP A N 1
ATOM 1329 C CA . ASP A 1 167 ? 21.021 1.443 -21.128 1.00 75.12 167 ASP A CA 1
ATOM 1330 C C . ASP A 1 167 ? 20.290 0.995 -22.399 1.00 75.12 167 ASP A C 1
ATOM 1332 O O . ASP A 1 167 ? 20.453 -0.122 -22.880 1.00 75.12 167 ASP A O 1
ATOM 1336 N N . TRP A 1 168 ? 19.514 1.883 -23.019 1.00 74.75 168 TRP A N 1
ATOM 1337 C CA . TRP A 1 168 ? 18.926 1.615 -24.330 1.00 74.75 168 TRP A CA 1
ATOM 1338 C C . TRP A 1 168 ? 19.975 1.530 -25.450 1.00 74.75 168 TRP A C 1
ATOM 1340 O O . TRP A 1 168 ? 19.810 0.758 -26.401 1.00 74.75 168 TRP A O 1
ATOM 1350 N N . SER A 1 169 ? 21.044 2.329 -25.351 1.00 72.38 169 SER A N 1
ATOM 1351 C CA . SER A 1 169 ? 22.145 2.358 -26.321 1.00 72.38 169 SER A CA 1
ATOM 1352 C C . SER A 1 169 ? 23.124 1.200 -26.124 1.00 72.38 169 SER A C 1
ATOM 1354 O O . SER A 1 169 ? 23.699 0.730 -27.106 1.00 72.38 169 SER A O 1
ATOM 1356 N N . ASN A 1 170 ? 23.291 0.733 -24.885 1.00 76.06 170 ASN A N 1
ATOM 1357 C CA . ASN A 1 170 ? 24.046 -0.465 -24.538 1.00 76.06 170 ASN A CA 1
ATOM 1358 C C . ASN A 1 170 ? 23.102 -1.499 -23.895 1.00 76.06 170 ASN A C 1
ATOM 1360 O O . ASN A 1 170 ? 23.014 -1.548 -22.669 1.00 76.06 170 ASN A O 1
ATOM 1364 N N . PRO A 1 171 ? 22.361 -2.273 -24.712 1.00 71.62 171 PRO A N 1
ATOM 1365 C CA . PRO A 1 171 ? 21.230 -3.060 -24.243 1.00 71.62 171 PRO A CA 1
ATOM 1366 C C . PRO A 1 171 ? 21.654 -4.086 -23.195 1.00 71.62 171 PRO A C 1
ATOM 1368 O O . PRO A 1 171 ? 22.502 -4.940 -23.452 1.00 71.62 171 PRO A O 1
ATOM 1371 N N . THR A 1 172 ? 21.015 -4.005 -22.033 1.00 78.19 172 THR A N 1
ATOM 1372 C CA . THR A 1 172 ? 21.036 -5.044 -21.005 1.00 78.19 172 THR A CA 1
ATOM 1373 C C . THR A 1 172 ? 20.152 -6.228 -21.416 1.00 78.19 172 THR A C 1
ATOM 1375 O O . THR A 1 172 ? 19.391 -6.151 -22.393 1.00 78.19 172 THR A O 1
ATOM 1378 N N . ASP A 1 173 ? 20.229 -7.326 -20.662 1.00 82.06 173 ASP A N 1
ATOM 1379 C CA . ASP A 1 173 ? 19.353 -8.489 -20.853 1.00 82.06 173 ASP A CA 1
ATOM 1380 C C . ASP A 1 173 ? 17.871 -8.071 -20.779 1.00 82.06 173 ASP A C 1
ATOM 1382 O O . ASP A 1 173 ? 17.091 -8.422 -21.661 1.00 82.06 173 ASP A O 1
ATOM 1386 N N . ASP A 1 174 ? 17.508 -7.186 -19.841 1.00 81.44 174 ASP A N 1
ATOM 1387 C CA . ASP A 1 174 ? 16.137 -6.676 -19.689 1.00 81.44 174 ASP A CA 1
ATOM 1388 C C . ASP A 1 174 ? 15.652 -5.877 -20.913 1.00 81.44 174 ASP A C 1
ATOM 1390 O O . ASP A 1 174 ? 14.504 -6.010 -21.342 1.00 81.44 174 ASP A O 1
ATOM 1394 N N . VAL A 1 175 ? 16.524 -5.063 -21.526 1.00 82.56 175 VAL A N 1
ATOM 1395 C CA . VAL A 1 175 ? 16.200 -4.317 -22.758 1.00 82.56 175 VAL A CA 1
ATOM 1396 C C . VAL A 1 175 ? 15.999 -5.265 -23.940 1.00 82.56 175 VAL A C 1
ATOM 1398 O O . VAL A 1 175 ? 15.186 -4.987 -24.828 1.00 82.56 175 VAL A O 1
ATOM 1401 N N . THR A 1 176 ? 16.742 -6.368 -23.974 1.00 82.56 176 THR A N 1
ATOM 1402 C CA . THR A 1 176 ? 16.638 -7.387 -25.023 1.00 82.56 176 THR A CA 1
ATOM 1403 C C . THR A 1 176 ? 15.352 -8.196 -24.859 1.00 82.56 176 THR A C 1
ATOM 1405 O O . THR A 1 176 ? 14.552 -8.255 -25.794 1.00 82.56 176 THR A O 1
ATOM 1408 N N . ASP A 1 177 ? 15.071 -8.676 -23.648 1.00 82.50 177 ASP A N 1
ATOM 1409 C CA . ASP A 1 177 ? 13.850 -9.415 -23.313 1.00 82.50 177 ASP A CA 1
ATOM 1410 C C . ASP A 1 177 ? 12.589 -8.580 -23.569 1.00 82.50 177 ASP A C 1
ATOM 1412 O O . ASP A 1 177 ? 11.607 -9.058 -24.144 1.00 82.50 177 ASP A O 1
ATOM 1416 N N . ALA A 1 178 ? 12.617 -7.293 -23.212 1.00 83.56 178 ALA A N 1
ATOM 1417 C CA . ALA A 1 178 ? 11.504 -6.387 -23.468 1.00 83.56 178 ALA A CA 1
ATOM 1418 C C . ALA A 1 178 ? 11.255 -6.157 -24.967 1.00 83.56 178 ALA A C 1
ATOM 1420 O O . ALA A 1 178 ? 10.103 -5.986 -25.379 1.00 83.56 178 ALA A O 1
ATOM 1421 N N . LYS A 1 179 ? 12.303 -6.165 -25.804 1.00 81.31 179 LYS A N 1
ATOM 1422 C CA . LYS A 1 179 ? 12.160 -6.074 -27.268 1.00 81.31 179 LYS A CA 1
ATOM 1423 C C . LYS A 1 179 ? 11.528 -7.336 -27.837 1.00 81.31 179 LYS A C 1
ATOM 1425 O O . LYS A 1 179 ? 10.587 -7.225 -28.626 1.00 81.31 179 LYS A O 1
ATOM 1430 N N . ASP A 1 180 ? 12.004 -8.502 -27.413 1.00 83.12 180 ASP A N 1
ATOM 1431 C CA . ASP A 1 180 ? 11.512 -9.795 -27.891 1.00 83.12 180 ASP A CA 1
ATOM 1432 C C . ASP A 1 180 ? 10.039 -10.001 -27.522 1.00 83.12 180 ASP A C 1
ATOM 1434 O O . ASP A 1 180 ? 9.229 -10.410 -28.360 1.00 83.12 180 ASP A O 1
ATOM 1438 N N . LYS A 1 181 ? 9.654 -9.592 -26.307 1.00 80.62 181 LYS A N 1
ATOM 1439 C CA . LYS A 1 181 ? 8.265 -9.618 -25.822 1.00 80.62 181 LYS A CA 1
ATOM 1440 C C . LYS A 1 181 ? 7.404 -8.442 -26.301 1.00 80.62 181 LYS A C 1
ATOM 1442 O O . LYS A 1 181 ? 6.213 -8.402 -26.006 1.00 80.62 181 LYS A O 1
ATOM 1447 N N . ARG A 1 182 ? 7.971 -7.508 -27.079 1.00 81.38 182 ARG A N 1
ATOM 1448 C CA . ARG A 1 182 ? 7.298 -6.308 -27.622 1.00 81.38 182 ARG A CA 1
ATOM 1449 C C . ARG A 1 182 ? 6.650 -5.421 -26.550 1.00 81.38 182 ARG A C 1
ATOM 1451 O O . ARG A 1 182 ? 5.573 -4.866 -26.772 1.00 81.38 182 ARG A O 1
ATOM 1458 N N . LEU A 1 183 ? 7.322 -5.271 -2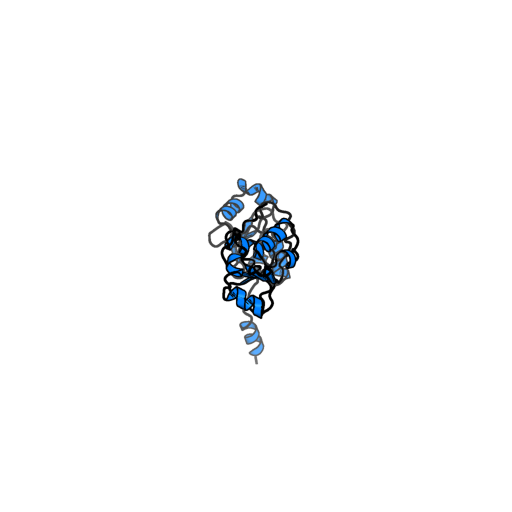5.414 1.00 85.44 183 LEU A N 1
ATOM 1459 C CA . LEU A 1 183 ? 6.858 -4.446 -24.302 1.00 85.44 183 LEU A CA 1
ATOM 1460 C C . LEU A 1 183 ? 6.925 -2.951 -24.624 1.00 85.44 183 LEU A C 1
ATOM 1462 O O . LEU A 1 183 ? 7.604 -2.501 -25.556 1.00 85.44 183 LEU A O 1
ATOM 1466 N N . HIS A 1 184 ? 6.234 -2.153 -23.814 1.00 87.06 184 HIS A N 1
ATOM 1467 C CA . HIS A 1 184 ? 6.312 -0.702 -23.889 1.00 87.06 184 HIS A CA 1
ATOM 1468 C C . HIS A 1 184 ? 7.585 -0.209 -23.197 1.00 87.06 184 HIS A C 1
ATOM 1470 O O . HIS A 1 184 ? 7.649 -0.106 -21.975 1.00 87.06 184 HIS A O 1
ATOM 1476 N N . ILE A 1 185 ? 8.606 0.104 -23.993 1.00 88.88 185 ILE A N 1
ATOM 1477 C CA . ILE A 1 185 ? 9.892 0.594 -23.486 1.00 88.88 185 ILE A CA 1
ATOM 1478 C C . ILE A 1 185 ? 9.863 2.119 -23.427 1.00 88.88 185 ILE A C 1
ATOM 1480 O O . ILE A 1 185 ? 9.827 2.778 -24.470 1.00 88.88 185 ILE A O 1
ATOM 1484 N N . VAL A 1 186 ? 9.861 2.670 -22.217 1.00 90.31 186 VAL A N 1
ATOM 1485 C CA . VAL A 1 186 ? 9.676 4.099 -21.930 1.00 90.31 186 VAL A CA 1
ATOM 1486 C C . VAL A 1 186 ? 10.804 4.654 -21.058 1.00 90.31 186 VAL A C 1
ATOM 1488 O O . VAL A 1 186 ? 11.561 3.907 -20.447 1.00 90.31 186 VAL A O 1
ATOM 1491 N N . ASN A 1 187 ? 10.926 5.978 -20.995 1.00 88.62 187 ASN A N 1
ATOM 1492 C CA . ASN A 1 187 ? 11.841 6.670 -20.083 1.00 88.62 187 ASN A CA 1
ATOM 1493 C C . ASN A 1 187 ? 11.187 6.995 -18.721 1.00 88.62 187 ASN A C 1
ATOM 1495 O O . ASN A 1 187 ? 9.963 7.075 -18.638 1.00 88.62 187 ASN A O 1
ATOM 1499 N N . GLU A 1 188 ? 11.993 7.254 -17.679 1.00 86.31 188 GLU A N 1
ATOM 1500 C CA . GLU A 1 188 ? 11.548 7.643 -16.319 1.00 86.31 188 GLU A CA 1
ATOM 1501 C C . GLU A 1 188 ? 10.515 8.778 -16.305 1.00 86.31 188 GLU A C 1
ATOM 1503 O O . GLU A 1 188 ? 9.560 8.741 -15.531 1.00 86.31 188 GLU A O 1
ATOM 1508 N N . ARG A 1 189 ? 10.622 9.724 -17.249 1.00 86.81 189 ARG A N 1
ATOM 1509 C CA . ARG A 1 189 ? 9.675 10.839 -17.387 1.00 86.81 189 ARG A CA 1
ATOM 1510 C C . ARG A 1 189 ? 8.231 10.393 -17.588 1.00 86.81 189 ARG A C 1
ATOM 1512 O O . ARG A 1 189 ? 7.328 11.142 -17.240 1.00 86.81 189 ARG A O 1
ATOM 1519 N N . PHE A 1 190 ? 8.000 9.194 -18.123 1.00 90.00 190 PHE A N 1
ATOM 1520 C CA . PHE A 1 190 ? 6.656 8.633 -18.239 1.00 90.00 190 PHE A CA 1
ATOM 1521 C C . PHE A 1 190 ? 5.961 8.554 -16.875 1.00 90.00 190 PHE A C 1
ATOM 1523 O O . PHE A 1 190 ? 4.789 8.914 -16.771 1.00 90.00 190 PHE A O 1
ATOM 1530 N N . ILE A 1 191 ? 6.682 8.117 -15.839 1.00 86.94 191 ILE A N 1
ATOM 1531 C CA . ILE A 1 191 ? 6.158 7.985 -14.478 1.00 86.94 191 ILE A CA 1
ATOM 1532 C C . ILE A 1 191 ? 5.947 9.383 -13.896 1.00 86.94 191 ILE A C 1
ATOM 1534 O O . ILE A 1 191 ? 4.822 9.731 -13.530 1.00 86.94 191 ILE A O 1
ATOM 1538 N N . SER A 1 192 ? 7.001 10.206 -13.886 1.00 85.44 192 SER A N 1
ATOM 1539 C CA . SER A 1 192 ? 6.981 11.530 -13.257 1.00 85.44 192 SER A CA 1
ATOM 1540 C C . SER A 1 192 ? 5.922 12.447 -13.885 1.00 85.44 192 SER A C 1
ATOM 1542 O O . SER A 1 192 ? 5.147 13.075 -13.162 1.00 85.44 192 SER A O 1
ATOM 1544 N N . ASP A 1 193 ? 5.802 12.480 -15.218 1.00 86.00 193 ASP A N 1
ATOM 1545 C CA . ASP A 1 193 ? 4.801 13.306 -15.906 1.00 86.00 193 ASP A CA 1
ATOM 1546 C C . ASP A 1 193 ? 3.377 12.758 -15.741 1.00 86.00 193 ASP A C 1
ATOM 1548 O O . ASP A 1 193 ? 2.441 13.545 -15.573 1.00 86.00 193 ASP A O 1
ATOM 1552 N N . SER A 1 194 ? 3.191 11.430 -15.746 1.00 86.19 194 SER A N 1
ATOM 1553 C CA . SER A 1 194 ? 1.869 10.822 -15.516 1.00 86.19 194 SER A CA 1
ATOM 1554 C C . SER A 1 194 ? 1.332 11.152 -14.127 1.00 86.19 194 SER A C 1
ATOM 1556 O O . SER A 1 194 ? 0.153 11.474 -13.971 1.00 86.19 194 SER A O 1
ATOM 1558 N N . VAL A 1 195 ? 2.203 11.125 -13.119 1.00 85.31 195 VAL A N 1
ATOM 1559 C CA . VAL A 1 195 ? 1.852 11.445 -11.731 1.00 85.31 195 VAL A CA 1
ATOM 1560 C C . VAL A 1 195 ? 1.654 12.945 -11.535 1.00 85.31 195 VAL A C 1
ATOM 1562 O O . VAL A 1 195 ? 0.695 13.368 -10.882 1.00 85.31 195 VAL A O 1
ATOM 1565 N N . LYS A 1 196 ? 2.513 13.771 -12.141 1.00 82.38 196 LYS A N 1
ATOM 1566 C CA . LYS A 1 196 ? 2.414 15.233 -12.072 1.00 82.38 196 LYS A CA 1
ATOM 1567 C C . LYS A 1 196 ? 1.117 15.753 -12.685 1.00 82.38 196 LYS A C 1
ATOM 1569 O O . LYS A 1 196 ? 0.469 16.618 -12.099 1.00 82.38 196 LYS A O 1
ATOM 1574 N N . GLU A 1 197 ? 0.726 15.218 -13.837 1.00 80.38 197 GLU A N 1
ATOM 1575 C CA . GLU A 1 197 ? -0.522 15.586 -14.515 1.00 80.38 197 GLU A CA 1
ATOM 1576 C C . GLU A 1 197 ? -1.730 14.767 -14.055 1.00 80.38 197 GLU A C 1
ATOM 1578 O O . GLU A 1 197 ? -2.859 15.044 -14.460 1.00 80.38 197 GLU A O 1
ATOM 1583 N N . ASN A 1 198 ? -1.507 13.793 -13.170 1.00 79.31 198 ASN A N 1
ATOM 1584 C CA . ASN A 1 198 ? -2.537 12.936 -12.603 1.00 79.31 198 ASN A CA 1
ATOM 1585 C C . ASN A 1 198 ? -3.361 12.196 -13.680 1.00 79.31 198 ASN A C 1
ATOM 1587 O O . ASN A 1 198 ? -4.563 11.975 -13.517 1.00 79.31 198 ASN A O 1
ATOM 1591 N N . SER A 1 199 ? -2.717 11.830 -14.790 1.00 82.75 199 SER A N 1
ATOM 1592 C CA . SER A 1 199 ? -3.300 11.126 -15.933 1.00 82.75 199 SER A CA 1
ATOM 1593 C C . SER A 1 199 ? -2.230 10.256 -16.582 1.00 82.75 199 SER A C 1
ATOM 1595 O O . SER A 1 199 ? -1.142 10.750 -16.872 1.00 82.75 199 SER A O 1
ATOM 1597 N N . LYS A 1 200 ? -2.543 8.982 -16.860 1.00 84.31 200 LYS A N 1
ATOM 1598 C CA . LYS A 1 200 ? -1.616 8.057 -17.524 1.00 84.31 200 LYS A CA 1
ATOM 1599 C C . LYS A 1 200 ? -1.269 8.639 -18.889 1.00 84.31 200 LYS A C 1
ATOM 1601 O O . LYS A 1 200 ? -2.153 8.826 -19.729 1.00 84.31 200 LYS A O 1
ATOM 1606 N N . LYS A 1 201 ? -0.000 8.984 -19.087 1.00 85.62 201 LYS A N 1
ATOM 1607 C CA . LYS A 1 201 ? 0.469 9.524 -20.358 1.00 85.62 201 LYS A CA 1
ATOM 1608 C C . LYS A 1 201 ? 0.427 8.454 -21.442 1.00 85.62 201 LYS A C 1
ATOM 1610 O O . LYS A 1 201 ? 0.465 7.259 -21.164 1.00 85.62 201 LYS A O 1
ATOM 1615 N N . ASP A 1 202 ? 0.363 8.887 -22.696 1.00 84.69 202 ASP A N 1
ATOM 1616 C CA . ASP A 1 202 ? 0.571 7.972 -23.815 1.00 84.69 202 ASP A CA 1
ATOM 1617 C C . ASP A 1 202 ? 2.050 7.584 -23.872 1.00 84.69 202 ASP A C 1
ATOM 1619 O O . ASP A 1 202 ? 2.928 8.439 -24.018 1.00 84.69 202 ASP A O 1
ATOM 1623 N N . PHE A 1 203 ? 2.314 6.285 -23.763 1.00 82.94 203 PHE A N 1
ATOM 1624 C CA . PHE A 1 203 ? 3.656 5.721 -23.758 1.00 82.94 203 PHE A CA 1
ATOM 1625 C C . PHE A 1 203 ? 4.435 6.031 -25.044 1.00 82.94 203 PHE A C 1
ATOM 1627 O O . PHE A 1 203 ? 5.661 6.097 -24.997 1.00 82.94 203 PHE A O 1
ATOM 1634 N N . HIS A 1 204 ? 3.767 6.265 -26.182 1.00 80.75 204 HIS A N 1
ATOM 1635 C CA . HIS A 1 204 ? 4.443 6.580 -27.447 1.00 80.75 204 HIS A CA 1
ATOM 1636 C C . HIS A 1 204 ? 5.297 7.846 -27.363 1.00 80.75 204 HIS A C 1
ATOM 1638 O O . HIS A 1 204 ? 6.361 7.901 -27.977 1.00 80.75 204 HIS A O 1
ATOM 1644 N N . ASN A 1 205 ? 4.874 8.830 -26.565 1.00 81.69 205 ASN A N 1
ATOM 1645 C CA . ASN A 1 205 ? 5.594 10.096 -26.394 1.00 81.69 205 ASN A CA 1
ATOM 1646 C C . ASN A 1 205 ? 6.874 9.952 -25.561 1.00 81.69 205 ASN A C 1
ATOM 1648 O O . ASN A 1 205 ? 7.743 10.819 -25.598 1.00 81.69 205 ASN A O 1
ATOM 1652 N N . TYR A 1 206 ? 6.984 8.855 -24.815 1.00 83.12 206 TYR A N 1
ATOM 1653 C CA . TYR A 1 206 ? 8.094 8.557 -23.912 1.00 83.12 206 TYR A CA 1
ATOM 1654 C C . TYR A 1 206 ? 8.891 7.343 -24.377 1.00 83.12 206 TYR A C 1
ATOM 1656 O O . TYR A 1 206 ? 9.824 6.915 -23.694 1.00 83.12 206 TYR A O 1
ATOM 1664 N N . ARG A 1 207 ? 8.515 6.777 -25.529 1.00 83.00 207 ARG A N 1
ATOM 1665 C CA . ARG A 1 207 ? 9.132 5.586 -26.083 1.00 83.00 207 ARG A CA 1
ATOM 1666 C C . ARG A 1 207 ? 10.547 5.903 -26.524 1.00 83.00 207 ARG A C 1
ATOM 1668 O O . ARG A 1 207 ? 10.783 6.836 -27.291 1.00 83.00 207 ARG A O 1
ATOM 1675 N N . LEU A 1 208 ? 11.480 5.056 -26.115 1.00 75.88 208 LEU A N 1
ATOM 1676 C CA . LEU A 1 208 ? 12.831 5.120 -26.645 1.00 75.88 208 LEU A CA 1
ATOM 1677 C C . LEU A 1 208 ? 12.835 4.550 -28.067 1.00 75.88 208 LEU A C 1
ATOM 1679 O O . LEU A 1 208 ? 12.620 3.359 -28.297 1.00 75.88 208 LEU A O 1
ATOM 1683 N N . VAL A 1 209 ? 13.019 5.435 -29.048 1.00 64.69 209 VAL A N 1
ATOM 1684 C CA . VAL A 1 209 ? 13.134 5.089 -30.470 1.00 64.69 209 VAL A CA 1
ATOM 1685 C C . VAL A 1 209 ? 14.585 5.187 -30.910 1.00 64.69 209 VAL A C 1
ATOM 1687 O O . VAL A 1 209 ? 15.287 6.152 -30.605 1.00 64.69 209 VAL A O 1
ATOM 1690 N N . PHE A 1 210 ? 15.022 4.188 -31.676 1.00 47.22 210 PHE A N 1
ATOM 1691 C CA . PHE A 1 210 ? 16.323 4.174 -32.332 1.00 47.22 210 PHE A CA 1
ATOM 1692 C C . PHE A 1 210 ? 16.406 5.367 -33.295 1.00 47.22 210 PHE A C 1
ATOM 1694 O O . PHE A 1 210 ? 15.892 5.314 -34.411 1.00 47.22 210 PHE A O 1
ATOM 1701 N N . HIS A 1 211 ? 17.072 6.448 -32.893 1.00 43.19 211 HIS A N 1
ATOM 1702 C CA . HIS A 1 211 ? 17.619 7.368 -33.878 1.00 43.19 211 HIS A CA 1
ATOM 1703 C C . HIS A 1 211 ? 18.853 6.671 -34.422 1.00 43.19 211 HIS A C 1
ATOM 1705 O O . HIS A 1 211 ? 19.914 6.675 -33.798 1.00 43.19 211 HIS A O 1
ATOM 1711 N N . LYS A 1 212 ? 18.690 5.991 -35.563 1.00 38.59 212 LYS A N 1
ATOM 1712 C CA . LYS A 1 212 ? 19.822 5.505 -36.347 1.00 38.59 212 LYS A CA 1
ATOM 1713 C C . LYS A 1 212 ? 20.745 6.714 -36.496 1.00 38.59 212 LYS A C 1
ATOM 1715 O O . LYS A 1 212 ? 20.333 7.708 -37.097 1.00 38.59 212 LYS A O 1
ATOM 1720 N N . ARG A 1 213 ? 21.941 6.677 -35.890 1.00 35.75 213 ARG A N 1
ATOM 1721 C CA . ARG A 1 213 ? 22.974 7.660 -36.223 1.00 35.75 213 ARG A CA 1
ATOM 1722 C C . ARG A 1 213 ? 23.037 7.642 -37.745 1.00 35.75 213 ARG A C 1
ATOM 1724 O O . ARG A 1 213 ? 23.161 6.560 -38.325 1.00 35.75 213 ARG A O 1
ATOM 1731 N N . LYS A 1 214 ? 22.863 8.800 -38.385 1.00 34.69 214 LYS A N 1
ATOM 1732 C CA . LYS A 1 214 ? 23.334 8.941 -39.758 1.00 34.69 214 LYS A CA 1
ATOM 1733 C C . LYS A 1 214 ? 24.812 8.578 -39.697 1.00 34.69 214 LYS A C 1
ATOM 1735 O O . LYS A 1 214 ? 25.591 9.286 -39.066 1.00 34.69 214 LYS A O 1
ATOM 1740 N N . ALA A 1 215 ? 25.126 7.400 -40.216 1.00 41.69 215 ALA A N 1
ATOM 1741 C CA . ALA A 1 215 ? 26.460 7.102 -40.669 1.00 41.69 215 ALA A CA 1
ATOM 1742 C C . ALA A 1 215 ? 26.731 8.066 -41.830 1.00 41.69 215 ALA A C 1
ATOM 1744 O O . ALA A 1 215 ? 25.876 8.211 -42.703 1.00 41.69 215 ALA A O 1
ATOM 1745 N N . ASP A 1 216 ? 27.879 8.725 -41.732 1.00 44.69 216 ASP A N 1
ATOM 1746 C CA . ASP A 1 216 ? 28.696 9.232 -42.828 1.00 44.69 216 ASP A CA 1
ATOM 1747 C C . ASP A 1 216 ? 28.102 10.355 -43.697 1.00 44.69 216 ASP A C 1
ATOM 1749 O O . ASP A 1 216 ? 27.271 10.132 -44.565 1.00 44.69 216 ASP A O 1
ATOM 1753 N N . ASP A 1 217 ? 28.612 11.567 -43.473 1.00 39.16 217 ASP A N 1
ATOM 1754 C CA . ASP A 1 217 ? 29.283 12.327 -44.535 1.00 39.16 217 ASP A CA 1
ATOM 1755 C C . ASP A 1 217 ? 30.562 12.910 -43.913 1.00 39.16 217 ASP A C 1
ATOM 1757 O O . ASP A 1 217 ? 30.603 14.008 -43.353 1.00 39.16 217 ASP A O 1
ATOM 1761 N N . ASP A 1 218 ? 31.594 12.067 -43.927 1.00 49.62 218 ASP A N 1
ATOM 1762 C CA . ASP A 1 218 ? 32.988 12.485 -43.969 1.00 49.62 218 ASP A CA 1
ATOM 1763 C C . ASP A 1 218 ? 33.180 13.306 -45.251 1.00 49.62 218 ASP A C 1
ATOM 1765 O O . ASP A 1 218 ? 33.266 12.751 -46.342 1.00 49.62 218 ASP A O 1
ATOM 1769 N N . ASP A 1 219 ? 33.194 14.631 -45.129 1.00 42.72 219 ASP A N 1
ATOM 1770 C CA . ASP A 1 219 ? 33.771 15.497 -46.154 1.00 42.72 219 ASP A CA 1
ATOM 1771 C C . ASP A 1 219 ? 34.640 16.543 -45.451 1.00 42.72 219 ASP A C 1
ATOM 1773 O O . ASP A 1 219 ? 34.223 17.646 -45.076 1.00 42.72 219 ASP A O 1
ATOM 1777 N N . GLY A 1 220 ? 35.876 16.128 -45.166 1.00 38.16 220 GLY A N 1
ATOM 1778 C CA . GLY A 1 220 ? 36.937 17.045 -44.781 1.00 38.16 220 GLY A CA 1
ATOM 1779 C C . GLY A 1 220 ? 37.093 18.156 -45.831 1.00 38.16 220 GLY A C 1
ATOM 1780 O O . GLY A 1 220 ? 36.873 17.932 -47.018 1.00 38.16 220 GLY A O 1
ATOM 1781 N N . PRO A 1 221 ? 37.504 19.376 -45.447 1.00 40.59 221 PRO A N 1
ATOM 1782 C CA . PRO A 1 221 ? 37.654 20.458 -46.410 1.00 40.59 221 PRO A CA 1
ATOM 1783 C C . PRO A 1 221 ? 38.818 20.169 -47.374 1.00 40.59 221 PRO A C 1
ATOM 1785 O O . PRO A 1 221 ? 39.988 20.383 -47.038 1.00 40.59 221 PRO A O 1
ATOM 1788 N N . ASP A 1 222 ? 38.496 19.713 -48.591 1.00 43.72 222 ASP A N 1
ATOM 1789 C CA . ASP A 1 222 ? 39.447 19.592 -49.697 1.00 43.72 222 ASP A CA 1
ATOM 1790 C C . ASP A 1 222 ? 39.911 20.994 -50.124 1.00 43.72 222 ASP A C 1
ATOM 1792 O O . ASP A 1 222 ? 39.186 21.818 -50.690 1.00 43.72 222 ASP A O 1
ATOM 1796 N N . LYS A 1 223 ? 41.180 21.280 -49.831 1.00 47.12 223 LYS A N 1
ATOM 1797 C CA . LYS A 1 223 ? 41.904 22.436 -50.348 1.00 47.12 223 LYS A CA 1
ATOM 1798 C C . LYS A 1 223 ? 42.112 22.249 -51.850 1.00 47.12 223 LYS A C 1
ATOM 1800 O O . LYS A 1 223 ? 43.101 21.632 -52.243 1.00 47.12 223 LYS A O 1
ATOM 1805 N N . LYS A 1 224 ? 41.317 22.904 -52.705 1.00 45.09 224 LYS A N 1
ATOM 1806 C CA . LYS A 1 224 ? 41.735 23.158 -54.096 1.00 45.09 224 LYS A CA 1
ATOM 1807 C C . LYS A 1 224 ? 41.502 24.588 -54.582 1.00 45.09 224 LYS A C 1
ATOM 1809 O O . LYS A 1 224 ? 40.421 25.156 -54.554 1.00 45.09 224 LYS A O 1
ATOM 1814 N N . LYS A 1 225 ? 42.634 25.120 -55.038 1.00 41.75 225 LYS A N 1
ATOM 1815 C CA . LYS A 1 225 ? 42.927 26.389 -55.698 1.00 41.75 225 LYS A CA 1
ATOM 1816 C C . LYS A 1 225 ? 42.138 26.568 -57.004 1.00 41.75 225 LYS A C 1
ATOM 1818 O O . LYS A 1 225 ? 42.112 25.650 -57.815 1.00 41.75 225 LYS A O 1
ATOM 1823 N N . ALA A 1 226 ? 41.723 27.800 -57.286 1.00 47.12 226 ALA A N 1
ATOM 1824 C CA . ALA A 1 226 ? 41.685 28.391 -58.631 1.00 47.12 226 ALA A CA 1
ATOM 1825 C C . ALA A 1 226 ? 41.750 29.921 -58.445 1.00 47.12 226 ALA A C 1
ATOM 1827 O O . ALA A 1 226 ? 40.874 30.495 -57.815 1.00 47.12 226 ALA A O 1
ATOM 1828 N N . LYS A 1 227 ? 42.877 30.602 -58.697 1.00 43.22 227 LYS A N 1
ATOM 1829 C CA . LYS A 1 227 ? 43.293 31.136 -60.009 1.00 43.22 227 LYS A CA 1
ATOM 1830 C C . LYS A 1 227 ? 42.118 31.684 -60.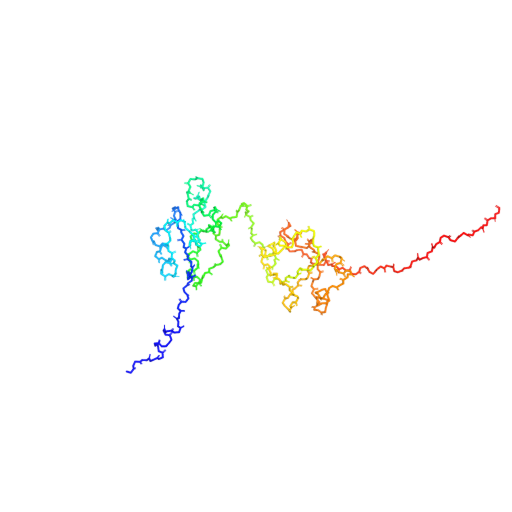832 1.00 43.22 227 LYS A C 1
ATOM 1832 O O . LYS A 1 227 ? 41.540 30.936 -61.615 1.00 43.22 227 LYS A O 1
ATOM 1837 N N . LYS A 1 228 ? 41.893 32.996 -60.755 1.00 42.44 228 LYS A N 1
ATOM 1838 C CA . LYS A 1 228 ? 42.044 33.892 -61.908 1.00 42.44 228 LYS A CA 1
ATOM 1839 C C . LYS A 1 228 ? 42.292 35.320 -61.439 1.00 42.44 228 LYS A C 1
ATOM 1841 O O . LYS A 1 228 ? 41.670 35.697 -60.426 1.00 42.44 228 LYS A O 1
#

Solvent-accessible surface area (backbone atoms only — not comparable to full-atom values): 13554 Å² total; per-residue (Å²): 134,80,62,62,67,60,56,47,55,60,64,69,53,69,75,80,38,49,27,57,92,36,22,37,24,71,48,74,85,62,101,54,63,67,66,61,55,48,52,54,36,47,78,33,48,17,46,80,37,91,58,83,51,94,75,47,58,33,33,35,34,44,66,70,44,52,76,39,23,93,79,30,64,62,48,40,52,27,58,75,68,69,33,52,41,24,36,65,62,49,57,58,51,15,59,75,66,71,32,64,63,73,63,75,85,33,42,66,79,60,89,84,62,99,58,79,78,55,52,60,30,55,89,37,23,35,24,80,51,72,83,66,96,60,62,67,66,60,56,49,50,54,40,46,71,20,44,20,42,80,42,99,60,84,56,94,72,46,46,34,38,34,34,38,74,64,42,66,73,56,65,44,72,62,55,48,52,35,57,77,71,66,40,49,47,24,31,66,60,48,58,57,51,16,60,73,70,70,44,66,60,68,58,78,84,35,39,78,69,87,74,74,72,81,75,80,86,87,71,74,88,78,89,76,89,78,92,131

Mean predicted aligned error: 17.6 Å

Nearest PDB structures (foldseek):
  4bmd-assembly1_A  TM=4.361E-01  e=1.153E-10  Schizosaccharomyces pombe
  4yg8-assembly1_A  TM=7.982E-01  e=6.863E-06  Saccharomyces cerevisiae
  3pxe-assembly1_A  TM=3.936E-01  e=1.464E-09  Homo sapiens
  3pxe-assembly3_C  TM=3.820E-01  e=6.731E-09  Homo sapiens
  1l0b-assembly1_A  TM=3.549E-01  e=1.833E-07  Rattus norvegicus

InterPro domains:
  IPR001357 BRCT domain [PF00533] (16-95)
  IPR001357 BRCT domain [PF00533] (120-194)
  IPR001357 BRCT domain [PS50172] (14-108)
  IPR001357 BRCT domain [PS50172] (116-208)
  IPR001357 BRCT domain [SM00292] (16-98)
  IPR001357 BRCT domain [SM00292] (118-198)
  IPR031273 Protein mono-ADP-ribosyltransferase PARP4 [PTHR46530] (19-115)
  IPR036420 BRCT domain superfamily [G3DSA:3.40.50.10190] (14-116)
  IPR036420 BRCT domain superfamily [G3DSA:3.40.50.10190] (117-212)
  IPR036420 BRCT domain superfamily [SSF52113] (17-108)
  IPR036420 BRCT domain superfamily [SSF52113] (120-207)

Foldseek 3Di:
DDPPVVVVVVVVPPPQQQAALAEEEEDDDAPDDPVVLCVLQVVRHYHYDPADDPSHQAYEYDLVVLVVCVVTVRNVSCVVVVHFYFYSVQSVVCVVVRHRDDRVVGGSDDPDDPDDLQLQAAQAEEEEDDDAPDDVVVLCVLNVSSRYHYDPADDLSHQEYEYDPVCCVVPDPRNVSCVVSVHLYFYSVQSVVCVVVVHRDDSVVGGDDDPPPPPDDPDDDDDDDDDD

Sequence (228 aa):
MTDIVSDINQKICQHFKQFDDFVFCISGTLSVVRRQIVDLIEENGGEFATSINKSVTHLITTKEDFESSEKNRKVKDAIEQEIPCIVEDFIHDSIKANRALGIRKYRINDKGSKKKANFLFDGEHFVLSGSFNEPVHELKDTIMDHGGVVEDKVTDKTTYLVTTNEDWSNPTDDVTDAKDKRLHIVNERFISDSVKENSKKDFHNYRLVFHKRKADDDDGPDKKKAKK

Radius of gyration: 27.81 Å; Cα contacts (8 Å, |Δi|>4): 322; chains: 1; bounding box: 66×77×88 Å

Secondary structure (DSSP, 8-state):
---HHHHHHHHH-----TTTT-EEEE-S--SS-HHHHHHHHHHTT-EEESS--TT--EEE--HHHHHTTTT-HHHHHHHHTTPPEE-THHHHHHHHTTSPPPGGGGBS--TT-------TTTT-EEEEES--SS-HHHHHHHHHHTT-EEESS--SS--EEEE-HHHHHS--HHHHHHHHTT-EEE-THHHHHHHHTTS---GGGGB---------------------

Organism: NCBI:txid1008807